Protein AF-A0A3C0URP1-F1 (afdb_monomer_lite)

Foldseek 3Di:
DWKAAQDDFDPDDHTDIDDDPPDDDDDDDPPPCPVVSLVCPQVVNIFDADPVRDTDPDDDDDDPVLQAAPVVDPPPPVVVVVVLVVLVVLLVVQLVVCVVPVPRDSCNSDVDPVSSVQLVVLCVVVVDDSNGDDSVSSVVSGDLCPPCPDDCSRHCPVSSVVVVVVVVVVVVVVVVCCVPVVDPDDDPDD

Radius of gyration: 24.73 Å; chains: 1; bounding box: 58×37×67 Å

Sequence (190 aa):
MRVSLSTKYKSLLQGINIQLPSLTIISGLNGSGKSHLLNSINEGIAKAYDEVNNEIIPRKYVNNQNLIPNETSTVYRENFSHSVNYSISLLNSYKSTKRNNPTYTLENAIGDINQLKIIKKIIDDTGIAAEDLTEEDIYDNYPISEGLIHDVFHQAFSVIFKRYSDKLDENLYKEFLRDIKGEKKIRPLS

Structure (mmCIF, N/CA/C/O backbone):
data_AF-A0A3C0URP1-F1
#
_entry.id   AF-A0A3C0URP1-F1
#
loop_
_atom_site.group_PDB
_atom_site.id
_atom_site.type_symbol
_atom_site.label_atom_id
_atom_site.label_alt_id
_atom_site.label_comp_id
_atom_site.label_asym_id
_atom_site.label_entity_id
_atom_site.label_seq_id
_atom_site.pdbx_PDB_ins_code
_atom_site.Cartn_x
_atom_site.Cartn_y
_atom_site.Cartn_z
_atom_site.occupancy
_atom_site.B_iso_or_equiv
_atom_site.auth_seq_id
_atom_site.auth_comp_id
_atom_site.auth_asym_id
_atom_site.auth_atom_id
_atom_site.pdbx_PDB_model_num
ATOM 1 N N . MET A 1 1 ? -21.611 -7.396 10.184 1.00 86.88 1 MET A N 1
ATOM 2 C CA . MET A 1 1 ? -20.552 -7.230 11.206 1.00 86.88 1 MET A CA 1
ATOM 3 C C . MET A 1 1 ? -21.195 -7.159 12.582 1.00 86.88 1 MET A C 1
ATOM 5 O O . MET A 1 1 ? -22.181 -6.452 12.732 1.00 86.88 1 MET A O 1
ATOM 9 N N . ARG A 1 2 ? -20.656 -7.852 13.586 1.00 89.56 2 ARG A N 1
ATOM 10 C CA . ARG A 1 2 ? -21.155 -7.799 14.970 1.00 89.56 2 ARG A CA 1
ATOM 11 C C . ARG A 1 2 ? -20.148 -7.098 15.870 1.00 89.56 2 ARG A C 1
ATOM 13 O O . ARG A 1 2 ? -18.986 -7.478 15.869 1.00 89.56 2 ARG A O 1
ATOM 20 N N . VAL A 1 3 ? -20.568 -6.106 16.650 1.00 87.69 3 VAL A N 1
ATOM 21 C CA . VAL A 1 3 ? -19.704 -5.421 17.624 1.00 87.69 3 VAL A CA 1
ATOM 22 C C . VAL A 1 3 ? -20.174 -5.754 19.031 1.00 87.69 3 VAL A C 1
ATOM 24 O O . VAL A 1 3 ? -21.331 -5.507 19.369 1.00 87.69 3 VAL A O 1
ATOM 27 N N . SER A 1 4 ? -19.276 -6.293 19.856 1.00 87.88 4 SER A N 1
ATOM 28 C CA . SER A 1 4 ? -19.555 -6.610 21.256 1.00 87.88 4 SER A CA 1
ATOM 29 C C . SER A 1 4 ? -18.590 -5.907 22.203 1.00 87.88 4 SER A C 1
ATOM 31 O O . SER A 1 4 ? -17.372 -6.017 22.050 1.00 87.88 4 SER A O 1
ATOM 33 N N . LEU A 1 5 ? -19.137 -5.257 23.223 1.00 86.62 5 LEU A N 1
ATOM 34 C CA . LEU A 1 5 ? -18.404 -4.599 24.292 1.00 86.62 5 LEU A CA 1
ATOM 35 C C . LEU A 1 5 ? -18.666 -5.337 25.613 1.00 86.62 5 LEU A C 1
ATOM 37 O O . LEU A 1 5 ? -19.731 -5.207 26.220 1.00 86.62 5 LEU A O 1
ATOM 41 N N . SER A 1 6 ? -17.689 -6.124 26.061 1.00 79.50 6 SER A N 1
ATOM 42 C CA . SER A 1 6 ? -17.796 -6.931 27.284 1.00 79.50 6 SER A CA 1
ATOM 43 C C . SER A 1 6 ? -17.487 -6.151 28.563 1.00 79.50 6 SER A C 1
ATOM 45 O O . SER A 1 6 ? -17.849 -6.603 29.648 1.00 79.50 6 SER A O 1
ATOM 47 N N . THR A 1 7 ? -16.836 -4.991 28.462 1.00 79.69 7 THR A N 1
ATOM 48 C CA . THR A 1 7 ? -16.401 -4.160 29.594 1.00 79.69 7 THR A CA 1
ATOM 49 C C . THR A 1 7 ? -16.972 -2.749 29.494 1.00 79.69 7 THR A C 1
ATOM 51 O O . THR A 1 7 ? -17.208 -2.228 28.408 1.00 79.69 7 THR A O 1
ATOM 54 N N . LYS A 1 8 ? -17.212 -2.094 30.635 1.00 82.56 8 LYS A N 1
ATOM 55 C CA . LYS A 1 8 ? -17.602 -0.678 30.640 1.00 82.56 8 LYS A CA 1
ATOM 56 C C . LYS A 1 8 ? -16.459 0.161 30.059 1.00 82.56 8 LYS A C 1
ATOM 58 O O . LYS A 1 8 ? -15.331 0.059 30.536 1.00 82.56 8 LYS A O 1
ATOM 63 N N . TYR A 1 9 ? -16.756 1.024 29.086 1.00 82.19 9 TYR A N 1
ATOM 64 C CA . TYR A 1 9 ? -15.760 1.908 28.475 1.00 82.19 9 TYR A CA 1
ATOM 65 C C . TYR A 1 9 ? -16.265 3.347 28.390 1.00 82.19 9 TYR A C 1
ATOM 67 O O . TYR A 1 9 ? -17.163 3.665 27.611 1.00 82.19 9 TYR A O 1
ATOM 75 N N . LYS A 1 10 ? -15.658 4.244 29.177 1.00 84.00 10 LYS A N 1
ATOM 76 C CA . LYS A 1 10 ? -16.031 5.667 29.252 1.00 84.00 10 LYS A CA 1
ATOM 77 C C . LYS A 1 10 ? -17.546 5.831 29.477 1.00 84.00 10 LYS A C 1
ATOM 79 O O . LYS A 1 10 ? -18.065 5.376 30.494 1.00 84.00 10 LYS A O 1
ATOM 84 N N . SER A 1 11 ? -18.248 6.473 28.540 1.00 78.81 11 SER A N 1
ATOM 85 C CA . SER A 1 11 ? -19.700 6.693 28.597 1.00 78.81 11 SER A CA 1
ATOM 86 C C . SER A 1 11 ? -20.532 5.514 28.077 1.00 78.81 11 SER A C 1
ATOM 88 O O . SER A 1 11 ? -21.756 5.604 28.076 1.00 78.81 11 SER A O 1
ATOM 90 N N . LEU A 1 12 ? -19.902 4.444 27.583 1.00 79.50 12 LEU A N 1
ATOM 91 C CA . LEU A 1 12 ? -20.595 3.257 27.095 1.00 79.50 12 LEU A CA 1
ATOM 92 C C . LEU A 1 12 ? -20.876 2.304 28.251 1.00 79.50 12 LEU A C 1
ATOM 94 O O . LEU A 1 12 ? -19.990 1.976 29.048 1.00 79.50 12 LEU A O 1
ATOM 98 N N . LEU A 1 13 ? -22.121 1.846 28.312 1.00 76.25 13 LEU A N 1
ATOM 99 C CA . LEU A 1 13 ? -22.539 0.808 29.239 1.00 76.25 13 LEU A CA 1
ATOM 100 C C . LEU A 1 13 ? -21.940 -0.541 28.827 1.00 76.25 13 LEU A C 1
ATOM 102 O O . LEU A 1 13 ? -21.675 -0.795 27.653 1.00 76.25 13 LEU A O 1
ATOM 106 N N . GLN A 1 14 ? -21.716 -1.402 29.814 1.00 79.25 14 GLN A N 1
ATOM 107 C CA . GLN A 1 14 ? -21.282 -2.774 29.582 1.00 79.25 14 GLN A CA 1
ATOM 108 C C . GLN A 1 14 ? -22.383 -3.569 28.862 1.00 79.25 14 GLN A C 1
ATOM 110 O O . GLN A 1 14 ? -23.566 -3.338 29.103 1.00 79.25 14 GLN A O 1
ATOM 115 N N . GLY A 1 15 ? -22.000 -4.528 28.014 1.00 78.62 15 GLY A N 1
ATOM 116 C CA . GLY A 1 15 ? -22.943 -5.466 27.400 1.00 78.62 15 GLY A CA 1
ATOM 117 C C . GLY A 1 15 ? -23.572 -4.978 26.095 1.00 78.62 15 GLY A C 1
ATOM 118 O O . GLY A 1 15 ? -24.571 -5.541 25.658 1.00 78.62 15 GLY A O 1
ATOM 119 N N . ILE A 1 16 ? -22.999 -3.958 25.447 1.00 83.44 16 ILE A N 1
ATOM 120 C CA . ILE A 1 16 ? -23.427 -3.560 24.100 1.00 83.44 16 ILE A CA 1
ATOM 121 C C . ILE A 1 16 ? -23.098 -4.703 23.139 1.00 83.44 16 ILE A C 1
ATOM 123 O O . ILE A 1 16 ? -21.937 -5.079 22.992 1.00 83.44 16 ILE A O 1
ATOM 127 N N . ASN A 1 17 ? -24.117 -5.238 22.476 1.00 87.25 17 ASN A N 1
ATOM 128 C CA . ASN A 1 17 ? -23.978 -6.211 21.400 1.00 87.25 17 ASN A CA 1
ATOM 129 C C . ASN A 1 17 ? -24.861 -5.745 20.245 1.00 87.25 17 ASN A C 1
ATOM 131 O O . ASN A 1 17 ? -26.086 -5.800 20.336 1.00 87.25 17 ASN A O 1
ATOM 135 N N . ILE A 1 18 ? -24.236 -5.214 19.199 1.00 89.56 18 ILE A N 1
ATOM 136 C CA . ILE A 1 18 ? -24.931 -4.607 18.064 1.00 89.56 18 ILE A CA 1
ATOM 137 C C . ILE A 1 18 ? -24.531 -5.303 16.772 1.00 89.56 18 ILE A C 1
ATOM 139 O O . ILE A 1 18 ? -23.355 -5.580 16.530 1.00 89.56 18 ILE A O 1
ATOM 143 N N . GLN A 1 19 ? -25.523 -5.556 15.926 1.00 89.00 19 GLN A N 1
ATOM 144 C CA . GLN A 1 19 ? -25.299 -5.993 14.559 1.00 89.00 19 GLN A CA 1
ATOM 145 C C . GLN A 1 19 ? -25.287 -4.762 13.654 1.00 89.00 19 GLN A C 1
ATOM 147 O O . GLN A 1 19 ? -26.251 -4.001 13.616 1.00 89.00 19 GLN A O 1
ATOM 152 N N . LEU A 1 20 ? -24.185 -4.570 12.938 1.00 88.56 20 LEU A N 1
ATOM 153 C CA . LEU A 1 20 ? -23.964 -3.475 12.006 1.00 88.56 20 LEU A CA 1
ATOM 154 C C . LEU A 1 20 ? -23.925 -4.011 10.561 1.00 88.56 20 LEU A C 1
ATOM 156 O O . LEU A 1 20 ? -23.146 -4.934 10.272 1.00 88.56 20 LEU A O 1
ATOM 160 N N . PRO A 1 21 ? -24.747 -3.459 9.648 1.00 88.50 21 PRO A N 1
ATOM 161 C CA . PRO A 1 21 ? -24.633 -3.695 8.209 1.00 88.50 21 PRO A CA 1
ATOM 162 C C . PRO A 1 21 ? -23.302 -3.192 7.629 1.00 88.50 21 PRO A C 1
ATOM 164 O O . PRO A 1 21 ? -22.569 -2.445 8.283 1.00 88.50 21 PRO A O 1
ATOM 167 N N . SER A 1 22 ? -23.017 -3.567 6.376 1.00 86.12 22 SER A N 1
ATOM 168 C CA . SER A 1 22 ? -21.807 -3.170 5.632 1.00 86.12 22 SER A CA 1
ATOM 169 C C . SER A 1 22 ? -21.607 -1.654 5.561 1.00 86.12 22 SER A C 1
ATOM 171 O O . SER A 1 22 ? -20.477 -1.179 5.649 1.00 86.12 22 SER A O 1
ATOM 173 N N . LEU A 1 23 ? -22.699 -0.893 5.474 1.00 88.44 23 LEU A N 1
ATOM 174 C CA . LEU A 1 23 ? -22.707 0.558 5.600 1.00 88.44 23 LEU A CA 1
ATOM 175 C C . LEU A 1 23 ? -23.566 0.951 6.800 1.00 88.44 23 LEU A C 1
ATOM 177 O O . LEU A 1 23 ? -24.775 0.732 6.813 1.00 88.44 23 LEU A O 1
ATOM 181 N N . THR A 1 24 ? -22.934 1.547 7.806 1.00 88.44 24 THR A N 1
ATOM 182 C CA . THR A 1 24 ? -23.614 2.050 9.002 1.00 88.44 24 THR A CA 1
ATOM 183 C C . THR A 1 24 ? -23.301 3.527 9.171 1.00 88.44 24 THR A C 1
ATOM 185 O O . THR A 1 24 ? -22.139 3.914 9.270 1.00 88.44 24 THR A O 1
ATOM 188 N N . ILE A 1 25 ? -24.346 4.347 9.268 1.00 89.88 25 ILE A N 1
ATOM 189 C CA . ILE A 1 25 ? -24.225 5.761 9.624 1.00 89.88 25 ILE A CA 1
ATOM 190 C C . ILE A 1 25 ? -24.578 5.901 11.104 1.00 89.88 25 ILE A C 1
ATOM 192 O O . ILE A 1 25 ? -25.701 5.611 11.510 1.00 89.88 25 ILE A O 1
ATOM 196 N N . ILE A 1 26 ? -23.619 6.351 11.914 1.00 88.62 26 ILE A N 1
ATOM 197 C CA . ILE A 1 26 ? -23.822 6.592 13.346 1.00 88.62 26 ILE A CA 1
ATOM 198 C C . ILE A 1 26 ? -24.016 8.093 13.562 1.00 88.62 26 ILE A C 1
ATOM 200 O O . ILE A 1 26 ? -23.062 8.868 13.509 1.00 88.62 26 ILE A O 1
ATOM 204 N N . SER A 1 27 ? -25.251 8.505 13.841 1.00 91.50 27 SER A N 1
ATOM 205 C CA . SER A 1 27 ? -25.612 9.889 14.161 1.00 91.50 27 SER A CA 1
ATOM 206 C C . SER A 1 27 ? -26.158 10.007 15.591 1.00 91.50 27 SER A C 1
ATOM 208 O O . SER A 1 27 ? -26.409 9.013 16.270 1.00 91.50 27 SER A O 1
ATOM 210 N N . GLY A 1 28 ? -26.255 11.232 16.110 1.00 89.94 28 GLY A N 1
ATOM 211 C CA . GLY A 1 28 ? -26.774 11.498 17.454 1.00 89.94 28 GLY A CA 1
ATOM 212 C C . GLY A 1 28 ? -26.255 12.809 18.034 1.00 89.94 28 GLY A C 1
ATOM 213 O O . GLY A 1 28 ? -25.314 13.398 17.498 1.00 89.94 28 GLY A O 1
ATOM 214 N N . LEU A 1 29 ? -26.825 13.242 19.158 1.00 91.06 29 LEU A N 1
ATOM 215 C CA . LEU A 1 29 ? -26.446 14.482 19.845 1.00 91.06 29 LEU A CA 1
ATOM 216 C C . LEU A 1 29 ? -24.968 14.494 20.270 1.00 91.06 29 LEU A C 1
ATOM 218 O O . LEU A 1 29 ? -24.340 13.449 20.472 1.00 91.06 29 LEU A O 1
ATOM 222 N N . ASN A 1 30 ? -24.389 15.683 20.421 1.00 85.56 30 ASN A N 1
ATOM 223 C CA . ASN A 1 30 ? -23.047 15.817 20.987 1.00 85.56 30 ASN A CA 1
ATOM 224 C C . ASN A 1 30 ? -23.012 15.210 22.397 1.00 85.56 30 ASN A C 1
ATOM 226 O O . ASN A 1 30 ? -23.938 15.386 23.180 1.00 85.56 30 ASN A O 1
ATOM 230 N N . GLY A 1 31 ? -21.968 14.432 22.694 1.00 83.94 31 GLY A N 1
ATOM 231 C CA . GLY A 1 31 ? -21.859 13.696 23.959 1.00 83.94 31 GLY A CA 1
ATOM 232 C C . GLY A 1 31 ? -22.584 12.344 24.006 1.00 83.94 31 GLY A C 1
ATOM 233 O O . GLY A 1 31 ? -22.424 11.623 24.983 1.00 83.94 31 GLY A O 1
ATOM 234 N N . SER A 1 32 ? -23.286 11.918 22.947 1.00 84.50 32 SER A N 1
ATOM 235 C CA . SER A 1 32 ? -24.010 10.629 22.925 1.00 84.50 32 SER A CA 1
ATOM 236 C C . SER A 1 32 ? -23.122 9.369 22.880 1.00 84.50 32 SER A C 1
ATOM 238 O O . SER A 1 32 ? -23.625 8.269 22.680 1.00 84.50 32 SER A O 1
ATOM 240 N N . GLY A 1 33 ? -21.797 9.502 23.011 1.00 85.12 33 GLY A N 1
ATOM 241 C CA . GLY A 1 33 ? -20.866 8.368 23.050 1.00 85.12 33 GLY A CA 1
ATOM 242 C C . GLY A 1 33 ? -20.415 7.811 21.693 1.00 85.12 33 GLY A C 1
ATOM 243 O O . GLY A 1 33 ? -19.696 6.817 21.674 1.00 85.12 33 GLY A O 1
ATOM 244 N N . LYS A 1 34 ? -20.750 8.448 20.560 1.00 89.75 34 LYS A N 1
ATOM 245 C CA . LYS A 1 34 ? -20.349 7.988 19.207 1.00 89.75 34 LYS A CA 1
ATOM 246 C C . LYS A 1 34 ? -18.835 7.809 19.066 1.00 89.75 34 LYS A C 1
ATOM 248 O O . LYS A 1 34 ? -18.369 6.740 18.689 1.00 89.75 34 LYS A O 1
ATOM 253 N N . SER A 1 35 ? -18.061 8.830 19.436 1.00 87.75 35 SER A N 1
ATOM 254 C CA . SER A 1 35 ? -16.596 8.764 19.386 1.00 87.75 35 SER A CA 1
ATOM 255 C C . SER A 1 35 ? -16.041 7.727 20.363 1.00 87.75 35 SER A C 1
ATOM 257 O O . SER A 1 35 ? -15.051 7.079 20.060 1.00 87.75 35 SER A O 1
ATOM 259 N N . HIS A 1 36 ? -16.690 7.515 21.515 1.00 89.12 36 HIS A N 1
ATOM 260 C CA . HIS A 1 36 ? -16.295 6.454 22.444 1.00 89.12 36 HIS A CA 1
ATOM 261 C C . HIS A 1 36 ? -16.534 5.063 21.858 1.00 89.12 36 HIS A C 1
ATOM 263 O O . HIS A 1 36 ? -15.692 4.194 22.051 1.00 89.12 36 HIS A O 1
ATOM 269 N N . LEU A 1 37 ? -17.627 4.858 21.115 1.00 87.88 37 LEU A N 1
ATOM 270 C CA . LEU A 1 37 ? -17.895 3.598 20.423 1.00 87.88 37 LEU A CA 1
ATOM 271 C C . LEU A 1 37 ? -16.812 3.315 19.380 1.00 87.88 37 LEU A C 1
ATOM 273 O O . LEU A 1 37 ? -16.197 2.253 19.421 1.00 87.88 37 LEU A O 1
ATOM 277 N N . LEU A 1 38 ? -16.509 4.284 18.515 1.00 88.25 38 LEU A N 1
ATOM 278 C CA . LEU A 1 38 ? -15.472 4.124 17.493 1.00 88.25 38 LEU A CA 1
ATOM 279 C C . LEU A 1 38 ? -14.078 3.909 18.108 1.00 88.25 38 LEU A C 1
ATOM 281 O O . LEU A 1 38 ? -13.367 2.990 17.704 1.00 88.25 38 LEU A O 1
ATOM 285 N N . ASN A 1 39 ? -13.723 4.676 19.143 1.00 87.00 39 ASN A N 1
ATOM 286 C CA . ASN A 1 39 ? -12.453 4.507 19.854 1.00 87.00 39 ASN A CA 1
ATOM 287 C C . ASN A 1 39 ? -12.363 3.144 20.551 1.00 87.00 39 ASN A C 1
ATOM 289 O O . ASN A 1 39 ? -11.311 2.520 20.506 1.00 87.00 39 ASN A O 1
ATOM 293 N N . SER A 1 40 ? -13.457 2.642 21.134 1.00 88.12 40 SER A N 1
ATOM 294 C CA . SER A 1 40 ? -13.459 1.323 21.779 1.00 88.12 40 SER A CA 1
ATOM 295 C C . SER A 1 40 ? -13.181 0.189 20.791 1.00 88.12 40 SER A C 1
ATOM 297 O O . SER A 1 40 ? -12.490 -0.763 21.141 1.00 88.12 40 SER A O 1
ATOM 299 N N . ILE A 1 41 ? -13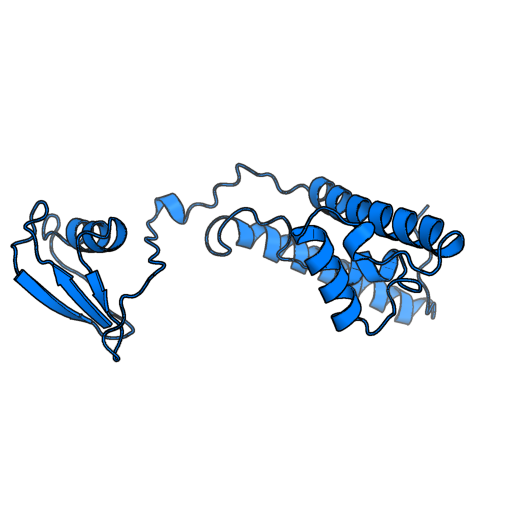.667 0.300 19.548 1.00 88.56 41 ILE A N 1
ATOM 300 C CA . ILE A 1 41 ? -13.398 -0.675 18.481 1.00 88.56 41 ILE A CA 1
ATOM 301 C C . ILE A 1 41 ? -11.929 -0.602 18.053 1.00 88.56 41 ILE A C 1
ATOM 303 O O . ILE A 1 41 ? -11.300 -1.645 17.856 1.00 88.56 41 ILE A O 1
ATOM 307 N N . ASN A 1 42 ? -11.392 0.617 17.931 1.00 86.25 42 ASN A N 1
ATOM 308 C CA . ASN A 1 42 ? -10.008 0.876 17.531 1.00 86.25 42 ASN A CA 1
ATOM 309 C C . ASN A 1 42 ? -8.984 0.417 18.582 1.00 86.25 42 ASN A C 1
ATOM 311 O O . ASN A 1 42 ? -7.981 -0.190 18.236 1.00 86.25 42 ASN A O 1
ATOM 315 N N . GLU A 1 43 ? -9.255 0.666 19.865 1.00 85.50 43 GLU A N 1
ATOM 316 C CA . GLU A 1 43 ? -8.409 0.256 20.999 1.00 85.50 43 GLU A CA 1
ATOM 317 C C . GLU A 1 43 ? -8.528 -1.250 21.318 1.00 85.50 43 GLU A C 1
ATOM 319 O O . GLU A 1 43 ? -7.879 -1.743 22.235 1.00 85.50 43 GLU A O 1
ATOM 324 N N . GLY A 1 44 ? -9.371 -1.995 20.591 1.00 84.38 44 GLY A N 1
ATOM 325 C CA . GLY A 1 44 ? -9.582 -3.432 20.801 1.00 84.38 44 GLY A CA 1
ATOM 326 C C . GLY A 1 44 ? -10.443 -3.783 22.020 1.00 84.38 44 GLY A C 1
ATOM 327 O O . GLY A 1 44 ? -10.608 -4.959 22.338 1.00 84.38 44 GLY A O 1
ATOM 328 N N . ILE A 1 45 ? -11.019 -2.784 22.691 1.00 86.69 45 ILE A N 1
ATOM 329 C CA . ILE A 1 45 ? -11.863 -2.953 23.882 1.00 86.69 45 ILE A CA 1
ATOM 330 C C . ILE A 1 45 ? -13.241 -3.496 23.488 1.00 86.69 45 ILE A C 1
ATOM 332 O O . ILE A 1 45 ? -13.758 -4.420 24.115 1.00 86.69 45 ILE A O 1
ATOM 336 N N . ALA A 1 46 ? -13.825 -2.947 22.423 1.00 87.12 46 ALA A N 1
ATOM 337 C CA . ALA A 1 46 ? -14.940 -3.570 21.728 1.00 87.12 46 ALA A CA 1
ATOM 338 C C . ALA A 1 46 ? -14.383 -4.521 20.669 1.00 87.12 46 ALA A C 1
ATOM 340 O O . ALA A 1 46 ? -13.503 -4.151 19.891 1.00 87.12 46 ALA A O 1
ATOM 341 N N . LYS A 1 47 ? -14.910 -5.741 20.611 1.00 89.44 47 LYS A N 1
ATOM 342 C CA . LYS A 1 47 ? -14.547 -6.731 19.594 1.00 89.44 47 LYS A CA 1
ATOM 343 C C . LYS A 1 47 ? -15.505 -6.646 18.418 1.00 89.44 47 LYS A C 1
ATOM 345 O O . LYS A 1 47 ? -16.714 -6.546 18.620 1.00 89.44 47 LYS A O 1
ATOM 350 N N . ALA A 1 48 ? -14.960 -6.683 17.208 1.00 88.19 48 ALA A N 1
ATOM 351 C CA . ALA A 1 48 ? -15.728 -6.723 15.971 1.00 88.19 48 ALA A CA 1
ATOM 352 C C . ALA A 1 48 ? -15.590 -8.111 15.344 1.00 88.19 48 ALA A C 1
ATOM 354 O O . ALA A 1 48 ? -14.477 -8.619 15.243 1.00 88.19 48 ALA A O 1
ATOM 355 N N . TYR A 1 49 ? -16.706 -8.698 14.927 1.00 89.25 49 TYR A N 1
ATOM 356 C CA . TYR A 1 49 ? -16.780 -10.019 14.319 1.00 89.25 49 TYR A CA 1
ATOM 357 C C . TYR A 1 49 ? -17.402 -9.951 12.923 1.00 89.25 49 TYR A C 1
ATOM 359 O O . TYR A 1 49 ? -18.294 -9.128 12.665 1.00 89.25 49 TYR A O 1
ATOM 367 N N . ASP A 1 50 ? -16.939 -10.820 12.033 1.00 86.50 50 ASP A N 1
ATOM 368 C CA . ASP A 1 50 ? -17.534 -11.042 10.717 1.00 86.50 50 ASP A CA 1
ATOM 369 C C . ASP A 1 50 ? -18.841 -11.863 10.818 1.00 86.50 50 ASP A C 1
ATOM 371 O O . ASP A 1 50 ? -19.365 -12.119 11.906 1.00 86.50 50 ASP A O 1
ATOM 375 N N . GLU A 1 51 ? -19.415 -12.232 9.673 1.00 82.81 51 GLU A N 1
ATOM 376 C CA . GLU A 1 51 ? -20.642 -13.042 9.606 1.00 82.81 51 GLU A CA 1
ATOM 377 C C . GLU A 1 51 ? -20.423 -14.504 10.029 1.00 82.81 51 GLU A C 1
ATOM 379 O O . GLU A 1 51 ? -21.368 -15.171 10.445 1.00 82.81 51 GLU A O 1
ATOM 384 N N . VAL A 1 52 ? -19.175 -14.975 9.983 1.00 85.19 52 VAL A N 1
ATOM 385 C CA . VAL A 1 52 ? -18.738 -16.332 10.351 1.00 85.19 52 VAL A CA 1
ATOM 386 C C . VAL A 1 52 ? -18.214 -16.373 11.800 1.00 85.19 52 VAL A C 1
ATOM 388 O O . VAL A 1 52 ? -17.771 -17.408 12.290 1.00 85.19 52 VAL A O 1
ATOM 391 N N . ASN A 1 53 ? -18.347 -15.261 12.533 1.00 84.31 53 ASN A N 1
ATOM 392 C CA . ASN A 1 53 ? -17.939 -15.082 13.922 1.00 84.31 53 ASN A CA 1
ATOM 393 C C . ASN A 1 53 ? -16.413 -15.051 14.162 1.00 84.31 53 ASN A C 1
ATOM 395 O O . ASN A 1 53 ? -15.970 -15.229 15.300 1.00 84.31 53 ASN A O 1
ATOM 399 N N . ASN A 1 54 ? -15.611 -14.770 13.132 1.00 86.75 54 ASN A N 1
ATOM 400 C CA . ASN A 1 54 ? -14.182 -14.486 13.268 1.00 86.75 54 ASN A CA 1
ATOM 401 C C . ASN A 1 54 ? -13.957 -13.030 13.674 1.00 86.75 54 ASN A C 1
ATOM 403 O O . ASN A 1 54 ? -14.662 -12.128 13.220 1.00 86.75 54 ASN A O 1
ATOM 407 N N . GLU A 1 55 ? -12.956 -12.786 14.518 1.00 87.12 55 GLU A N 1
ATOM 408 C CA . GLU A 1 55 ? -12.593 -11.431 14.927 1.00 87.12 55 GLU A CA 1
ATOM 409 C C . GLU A 1 55 ? -11.956 -10.665 13.755 1.00 87.12 55 GLU A C 1
ATOM 411 O O . GLU A 1 55 ? -10.981 -11.113 13.155 1.00 87.12 55 GLU A O 1
ATOM 416 N N . ILE A 1 56 ? -12.500 -9.490 13.434 1.00 84.44 56 ILE A N 1
ATOM 417 C CA . ILE A 1 56 ? -12.020 -8.644 12.339 1.00 84.44 56 ILE A CA 1
ATOM 418 C C . ILE A 1 56 ? -10.755 -7.920 12.805 1.00 84.44 56 ILE A C 1
ATOM 420 O O . ILE A 1 56 ? -10.823 -7.037 13.667 1.00 84.44 56 ILE A O 1
ATOM 424 N N . ILE A 1 57 ? -9.607 -8.296 12.242 1.00 80.12 57 ILE A N 1
ATOM 425 C CA . ILE A 1 57 ? -8.286 -7.687 12.452 1.00 80.12 57 ILE A CA 1
ATOM 426 C C . ILE A 1 57 ? -7.561 -7.698 11.089 1.00 80.12 57 ILE A C 1
ATOM 428 O O . ILE A 1 57 ? -7.592 -8.734 10.426 1.00 80.12 57 ILE A O 1
ATOM 432 N N . PRO A 1 58 ? -6.903 -6.605 10.650 1.00 75.88 58 PRO A N 1
ATOM 433 C CA . PRO A 1 58 ? -6.728 -5.320 11.332 1.00 75.88 58 PRO A CA 1
ATOM 434 C C . PRO A 1 58 ? -7.969 -4.415 11.260 1.00 75.88 58 PRO A C 1
ATOM 436 O O . PRO A 1 58 ? -8.775 -4.495 10.337 1.00 75.88 58 PRO A O 1
ATOM 439 N N . ARG A 1 59 ? -8.109 -3.518 12.244 1.00 80.50 59 ARG A N 1
ATOM 440 C CA . ARG A 1 59 ? -9.142 -2.469 12.284 1.00 80.50 59 ARG A CA 1
ATOM 441 C C . ARG A 1 59 ? -8.462 -1.125 12.134 1.00 80.50 59 ARG A C 1
ATOM 443 O O . ARG A 1 59 ? -7.414 -0.905 12.733 1.00 80.50 59 ARG A O 1
ATOM 450 N N . LYS A 1 60 ? -9.069 -0.224 11.369 1.00 78.56 60 LYS A N 1
ATOM 451 C CA . LYS A 1 60 ? -8.479 1.078 11.084 1.00 78.56 60 LYS A CA 1
ATOM 452 C C . LYS A 1 60 ? -9.465 2.194 11.378 1.00 78.56 60 LYS A C 1
ATOM 454 O O . LYS A 1 60 ? -10.531 2.261 10.772 1.00 78.56 60 LYS A O 1
ATOM 459 N N . TYR A 1 61 ? -9.094 3.072 12.304 1.00 81.19 61 TYR A N 1
ATOM 460 C CA . TYR A 1 61 ? -9.865 4.266 12.620 1.00 81.19 61 TYR A CA 1
ATOM 461 C C . TYR A 1 61 ? -9.344 5.477 11.855 1.00 81.19 61 TYR A C 1
ATOM 463 O O . TYR A 1 61 ? -8.181 5.872 11.969 1.00 81.19 61 TYR A O 1
ATOM 471 N N . VAL A 1 62 ? -10.239 6.080 11.080 1.00 74.62 62 VAL A N 1
ATOM 472 C CA . VAL A 1 62 ? -9.954 7.250 10.259 1.00 74.62 62 VAL A CA 1
ATOM 473 C C . VAL A 1 62 ? -10.720 8.436 10.831 1.00 74.62 62 VAL A C 1
ATOM 475 O O . VAL A 1 62 ? -11.945 8.406 10.913 1.00 74.62 62 VAL A O 1
ATOM 478 N N . ASN A 1 63 ? -9.997 9.475 11.246 1.00 75.06 63 ASN A N 1
ATOM 479 C CA . ASN A 1 63 ? -10.564 10.750 11.679 1.00 75.06 63 ASN A CA 1
ATOM 480 C C . ASN A 1 63 ? -10.108 11.877 10.732 1.00 75.06 63 ASN A C 1
ATOM 482 O O . ASN A 1 63 ? -9.234 11.678 9.889 1.00 75.06 63 ASN A O 1
ATOM 486 N N . ASN A 1 64 ? -10.663 13.079 10.900 1.00 68.94 64 ASN A N 1
ATOM 487 C CA . ASN A 1 64 ? -10.301 14.233 10.070 1.00 68.94 64 ASN A CA 1
ATOM 488 C C . ASN A 1 64 ? -8.815 14.617 10.168 1.00 68.94 64 ASN A C 1
ATOM 490 O O . ASN A 1 64 ? -8.311 15.242 9.251 1.00 68.94 64 ASN A O 1
ATOM 494 N N . GLN A 1 65 ? -8.118 14.252 11.247 1.00 65.94 65 GLN A N 1
ATOM 495 C CA . GLN A 1 65 ? -6.685 14.527 11.423 1.00 65.94 65 GLN A CA 1
ATOM 496 C C . GLN A 1 65 ? -5.818 13.527 10.648 1.00 65.94 65 GLN A C 1
ATOM 498 O O . GLN A 1 65 ? -4.830 13.919 10.046 1.00 65.94 65 GLN A O 1
ATOM 503 N N . ASN A 1 66 ? -6.223 12.258 10.601 1.00 60.12 66 ASN A N 1
ATOM 504 C CA . ASN A 1 66 ? -5.574 11.196 9.835 1.00 60.12 66 ASN A CA 1
ATOM 505 C C . ASN A 1 66 ? -5.905 11.302 8.339 1.00 60.12 66 ASN A C 1
ATOM 507 O O . ASN A 1 66 ? -5.183 10.765 7.510 1.00 60.12 66 ASN A O 1
ATOM 511 N N . LEU A 1 67 ? -7.009 11.963 7.978 1.00 62.50 67 LEU A N 1
ATOM 512 C CA . LEU A 1 67 ? -7.349 12.282 6.587 1.00 62.50 67 LEU A CA 1
ATOM 513 C C . LEU A 1 67 ? -6.537 13.447 6.020 1.00 62.50 67 LEU A C 1
ATOM 515 O O . LEU A 1 67 ? -6.539 13.628 4.805 1.00 62.50 67 LEU A O 1
ATOM 519 N N . ILE A 1 68 ? -5.862 14.232 6.865 1.00 58.81 68 ILE A N 1
ATOM 520 C CA . ILE A 1 68 ? -4.908 15.221 6.373 1.00 58.81 68 ILE A CA 1
ATOM 521 C C . ILE A 1 68 ? -3.687 14.429 5.910 1.00 58.81 68 ILE A C 1
ATOM 523 O O . ILE A 1 68 ? -3.113 13.698 6.723 1.00 58.81 68 ILE A O 1
ATOM 527 N N . PRO A 1 69 ? -3.294 14.528 4.630 1.00 56.34 69 PRO A N 1
ATOM 528 C CA . PRO A 1 69 ? -2.060 13.915 4.188 1.00 56.34 69 PRO A CA 1
ATOM 529 C C . PRO A 1 69 ? -0.929 14.467 5.051 1.00 56.34 69 PRO A C 1
ATOM 531 O O . PRO A 1 69 ? -0.651 15.665 5.042 1.00 56.34 69 PRO A O 1
ATOM 534 N N . ASN A 1 70 ? -0.297 13.599 5.842 1.00 51.88 70 ASN A N 1
ATOM 535 C CA . ASN A 1 70 ? 0.960 13.935 6.495 1.00 51.88 70 ASN A CA 1
ATOM 536 C C . ASN A 1 70 ? 2.017 13.992 5.385 1.00 51.88 70 ASN A C 1
ATOM 538 O O . ASN A 1 70 ? 2.735 13.024 5.153 1.00 51.88 70 ASN A O 1
ATOM 542 N N . GLU A 1 71 ? 2.093 15.124 4.682 1.00 51.25 71 GLU A N 1
ATOM 543 C CA . GLU A 1 71 ? 3.117 15.443 3.674 1.00 51.25 71 GLU A CA 1
ATOM 544 C C . GLU A 1 71 ? 4.509 15.639 4.310 1.00 51.25 71 GLU A C 1
ATOM 546 O O . GLU A 1 71 ? 5.330 16.416 3.837 1.00 51.25 71 GLU A O 1
ATOM 551 N N . THR A 1 72 ? 4.805 14.961 5.422 1.00 49.34 72 THR A N 1
ATOM 552 C CA . THR A 1 72 ? 6.120 15.029 6.066 1.00 49.34 72 THR A CA 1
ATOM 553 C C . THR A 1 72 ? 7.176 14.267 5.279 1.00 49.34 72 THR A C 1
ATOM 555 O O . THR A 1 72 ? 8.354 14.592 5.386 1.00 49.34 72 THR A O 1
ATOM 558 N N . SER A 1 73 ? 6.775 13.298 4.450 1.00 50.84 73 SER A N 1
ATOM 559 C CA . SER A 1 73 ? 7.642 12.797 3.390 1.00 50.84 73 SER A CA 1
ATOM 560 C C . SER A 1 73 ? 7.286 13.515 2.095 1.00 50.84 73 SER A C 1
ATOM 562 O O . SER A 1 73 ? 6.361 13.150 1.372 1.00 50.84 73 SER A O 1
ATOM 564 N N . THR A 1 74 ? 8.035 14.566 1.784 1.00 51.50 74 THR A N 1
ATOM 565 C CA . THR A 1 74 ? 8.198 14.988 0.400 1.00 51.50 74 THR A CA 1
ATOM 566 C C . THR A 1 74 ? 8.789 13.796 -0.348 1.00 51.50 74 THR A C 1
ATOM 568 O O . THR A 1 74 ? 9.985 13.517 -0.295 1.00 51.50 74 THR A O 1
ATOM 571 N N . VAL A 1 75 ? 7.929 13.005 -0.989 1.00 52.28 75 VAL A N 1
ATOM 572 C CA . VAL A 1 75 ? 8.363 11.941 -1.894 1.00 52.28 75 VAL A CA 1
ATOM 573 C C . VAL A 1 75 ? 8.895 12.637 -3.141 1.00 52.28 75 VAL A C 1
ATOM 575 O O . VAL A 1 75 ? 8.198 12.799 -4.139 1.00 52.28 75 VAL A O 1
ATOM 578 N N . TYR A 1 76 ? 10.126 13.138 -3.051 1.00 56.06 76 TYR A N 1
ATOM 579 C CA . TYR A 1 76 ? 10.834 13.673 -4.197 1.00 56.06 76 TYR A CA 1
ATOM 580 C C . TYR A 1 76 ? 11.012 12.547 -5.215 1.00 56.06 76 TYR A C 1
ATOM 582 O O . TYR A 1 76 ? 11.294 11.400 -4.855 1.00 56.06 76 TYR A O 1
ATOM 590 N N . ARG A 1 77 ? 10.888 12.895 -6.500 1.00 56.50 77 ARG A N 1
ATOM 591 C CA . ARG A 1 77 ? 11.242 12.035 -7.644 1.00 56.50 77 ARG A CA 1
ATOM 592 C C . ARG A 1 77 ? 12.613 11.377 -7.433 1.00 56.50 77 ARG A C 1
ATOM 594 O O . ARG A 1 77 ? 12.817 10.226 -7.792 1.00 56.50 77 ARG A O 1
ATOM 601 N N . GLU A 1 78 ? 13.501 12.090 -6.745 1.00 60.84 78 GLU A N 1
ATOM 602 C CA . GLU A 1 78 ? 14.811 11.641 -6.286 1.00 60.84 78 GLU A CA 1
ATOM 603 C C . GLU A 1 78 ? 14.757 10.343 -5.469 1.00 60.84 78 GLU A C 1
ATOM 605 O O . GLU A 1 78 ? 15.492 9.423 -5.803 1.00 60.84 78 GLU A O 1
ATOM 610 N N . ASN A 1 79 ? 13.882 10.197 -4.469 1.00 65.50 79 ASN A N 1
ATOM 611 C CA . ASN A 1 79 ? 13.819 8.978 -3.642 1.00 65.50 79 ASN A CA 1
ATOM 612 C C . ASN A 1 79 ? 13.393 7.747 -4.456 1.00 65.50 79 ASN A C 1
ATOM 614 O O . ASN A 1 79 ? 13.887 6.639 -4.232 1.00 65.50 79 ASN A O 1
ATOM 618 N N . PHE A 1 80 ? 12.501 7.946 -5.429 1.00 70.44 80 PHE A N 1
ATOM 619 C CA . PHE A 1 80 ? 12.124 6.903 -6.378 1.00 70.44 80 PHE A CA 1
ATOM 620 C C . PHE A 1 80 ? 13.303 6.536 -7.279 1.00 70.44 80 PHE A C 1
ATOM 622 O O . PHE A 1 80 ? 13.660 5.365 -7.348 1.00 70.44 80 PHE A O 1
ATOM 629 N N . SER A 1 81 ? 13.961 7.526 -7.889 1.00 75.81 81 SER A N 1
ATOM 630 C CA . SER A 1 81 ? 15.150 7.291 -8.710 1.00 75.81 81 SER A CA 1
ATOM 631 C C . SER A 1 81 ? 16.248 6.570 -7.928 1.00 75.81 81 SER A C 1
ATOM 633 O O . SER A 1 81 ? 16.854 5.649 -8.455 1.00 75.81 81 SER A O 1
ATOM 635 N N . HIS A 1 82 ? 16.468 6.912 -6.655 1.00 81.06 82 HIS A N 1
ATOM 636 C CA . HIS A 1 82 ? 17.416 6.201 -5.793 1.00 81.06 82 HIS A CA 1
ATOM 637 C C . HIS A 1 82 ? 17.003 4.745 -5.562 1.00 81.06 82 HIS A C 1
ATOM 639 O O . HIS A 1 82 ? 17.853 3.863 -5.632 1.00 81.06 82 HIS A O 1
ATOM 645 N N . SER A 1 83 ? 15.714 4.481 -5.327 1.00 81.19 83 SER A N 1
ATOM 646 C CA . SER A 1 83 ? 15.199 3.120 -5.116 1.00 81.19 83 SER A CA 1
ATOM 647 C C . SER A 1 83 ? 15.328 2.266 -6.378 1.00 81.19 83 SER A C 1
ATOM 649 O O . SER A 1 83 ? 15.793 1.131 -6.310 1.00 81.19 83 SER A O 1
ATOM 651 N N . VAL A 1 84 ? 14.999 2.833 -7.540 1.00 83.06 84 VAL A N 1
ATOM 652 C CA . VAL A 1 84 ? 15.164 2.172 -8.841 1.00 83.06 84 VAL A CA 1
ATOM 653 C C . VAL A 1 84 ? 16.642 1.919 -9.138 1.00 83.06 84 VAL A C 1
ATOM 655 O O . VAL A 1 84 ? 17.019 0.792 -9.450 1.00 83.06 84 VAL A O 1
ATOM 658 N N . ASN A 1 85 ? 17.499 2.929 -8.965 1.00 86.62 85 ASN A N 1
ATOM 659 C CA . ASN A 1 85 ? 18.944 2.802 -9.166 1.00 86.62 85 ASN A CA 1
ATOM 660 C C . ASN A 1 85 ? 19.559 1.767 -8.219 1.00 86.62 85 ASN A C 1
ATOM 662 O O . ASN A 1 85 ? 20.465 1.031 -8.608 1.00 86.62 85 ASN A O 1
ATOM 666 N N . TYR A 1 86 ? 19.052 1.671 -6.990 1.00 88.69 86 TYR A N 1
ATOM 667 C CA . TYR A 1 86 ? 19.464 0.639 -6.053 1.00 88.69 86 TYR A CA 1
ATOM 668 C C . TYR A 1 86 ? 19.107 -0.758 -6.574 1.00 88.69 86 TYR A C 1
ATOM 670 O O . TYR A 1 86 ? 19.994 -1.609 -6.659 1.00 88.69 86 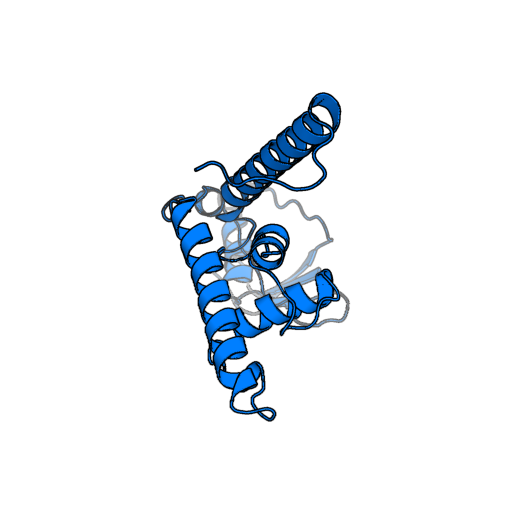TYR A O 1
ATOM 678 N N . SER A 1 87 ? 17.868 -0.986 -7.024 1.00 85.38 87 SER A N 1
ATOM 679 C CA . SER A 1 87 ? 17.464 -2.267 -7.622 1.00 85.38 87 SER A CA 1
ATOM 680 C C . SER A 1 87 ? 18.274 -2.608 -8.883 1.00 85.38 87 SER A C 1
ATOM 682 O O . SER A 1 87 ? 18.703 -3.752 -9.039 1.00 85.38 87 SER A O 1
ATOM 684 N N . ILE A 1 88 ? 18.569 -1.619 -9.736 1.00 87.12 88 ILE A N 1
ATOM 685 C CA . ILE A 1 88 ? 19.456 -1.775 -10.903 1.00 87.12 88 ILE A CA 1
ATOM 686 C C . ILE A 1 88 ? 20.865 -2.197 -10.459 1.00 87.12 88 ILE A C 1
ATOM 688 O O . ILE A 1 88 ? 21.435 -3.141 -11.006 1.00 87.12 88 ILE A O 1
ATOM 692 N N . SER A 1 89 ? 21.424 -1.547 -9.433 1.00 88.88 89 SER A N 1
ATOM 693 C CA . SER A 1 89 ? 22.765 -1.858 -8.922 1.00 88.88 89 SER A CA 1
ATOM 694 C C . SER A 1 89 ? 22.870 -3.285 -8.372 1.00 88.88 89 SER A C 1
ATOM 696 O O . SER A 1 89 ? 23.876 -3.968 -8.597 1.00 88.88 89 SER A O 1
ATOM 698 N N . LEU A 1 90 ? 21.808 -3.768 -7.716 1.00 88.06 90 LEU A N 1
ATOM 699 C CA . LEU A 1 90 ? 21.704 -5.138 -7.222 1.00 88.06 90 LEU A CA 1
ATOM 700 C C . LEU A 1 90 ? 21.638 -6.135 -8.380 1.00 88.06 90 LEU A C 1
ATOM 702 O O . LEU A 1 90 ? 22.364 -7.131 -8.368 1.00 88.06 90 LEU A O 1
ATOM 706 N N . LEU A 1 91 ? 20.830 -5.851 -9.406 1.00 86.81 91 LEU A N 1
ATOM 707 C CA . LEU A 1 91 ? 20.731 -6.717 -10.578 1.00 86.81 91 LEU A CA 1
ATOM 708 C C . LEU A 1 91 ? 22.056 -6.776 -11.351 1.00 86.81 91 LEU A C 1
ATOM 710 O O . LEU A 1 91 ? 22.504 -7.855 -11.730 1.00 86.81 91 LEU A O 1
ATOM 714 N N . ASN A 1 92 ? 22.733 -5.645 -11.536 1.00 88.31 92 ASN A N 1
ATOM 715 C CA . ASN A 1 92 ? 24.032 -5.601 -12.210 1.00 88.31 92 ASN A CA 1
ATOM 716 C C . ASN A 1 92 ? 25.104 -6.374 -11.424 1.00 88.31 92 ASN A C 1
ATOM 718 O O . ASN A 1 92 ? 25.886 -7.137 -12.002 1.00 88.31 92 ASN A O 1
ATOM 722 N N . SER A 1 93 ? 25.089 -6.253 -10.095 1.00 87.31 93 SER A N 1
ATOM 723 C CA . SER A 1 93 ? 25.964 -7.024 -9.204 1.00 87.31 93 SER A CA 1
ATOM 724 C C . SER A 1 93 ? 25.682 -8.530 -9.310 1.00 87.31 93 SER A C 1
ATOM 726 O O . SER A 1 93 ? 26.617 -9.323 -9.465 1.00 87.31 93 SER A O 1
ATOM 728 N N . TYR A 1 94 ? 24.405 -8.927 -9.343 1.00 88.69 94 TYR A N 1
ATOM 729 C CA . TYR A 1 94 ? 23.977 -10.304 -9.603 1.00 88.69 94 TYR A CA 1
ATOM 730 C C . TYR A 1 94 ? 24.490 -10.831 -10.949 1.00 88.69 94 TYR A C 1
ATOM 732 O O . TYR A 1 94 ? 25.159 -11.865 -10.982 1.00 88.69 94 TYR A O 1
ATOM 740 N N . LYS A 1 95 ? 24.252 -10.102 -12.047 1.00 87.44 95 LYS A N 1
ATOM 741 C CA . LYS A 1 95 ? 24.684 -10.491 -13.401 1.00 87.44 95 LYS A CA 1
ATOM 742 C C . LYS A 1 95 ? 26.197 -10.681 -13.485 1.00 87.44 95 LYS A C 1
ATOM 744 O O . LYS A 1 95 ? 26.669 -11.679 -14.032 1.00 87.44 95 LYS A O 1
ATOM 749 N N . SER A 1 96 ? 26.960 -9.752 -12.907 1.00 86.31 96 SER A N 1
ATOM 750 C CA . SER A 1 96 ? 28.426 -9.820 -12.901 1.00 86.31 96 SER A CA 1
ATOM 751 C C . SER A 1 96 ? 28.948 -11.050 -12.148 1.00 86.31 96 SER A C 1
ATOM 753 O O . SER A 1 96 ? 29.873 -11.717 -12.612 1.00 86.31 96 SER A O 1
ATOM 755 N N . THR A 1 97 ? 28.309 -11.404 -11.031 1.00 86.12 97 THR A N 1
ATOM 756 C CA . THR A 1 97 ? 28.713 -12.537 -10.189 1.00 86.12 97 THR A CA 1
ATOM 757 C C . THR A 1 97 ? 28.280 -13.863 -10.797 1.00 86.12 97 THR A C 1
ATOM 759 O O . THR A 1 97 ? 29.071 -14.803 -10.838 1.00 86.12 97 THR A O 1
ATOM 762 N N . LYS A 1 98 ? 27.065 -13.935 -11.352 1.00 85.88 98 LYS A N 1
ATOM 763 C CA . LYS A 1 98 ? 26.546 -15.134 -12.019 1.00 85.88 98 LYS A CA 1
ATOM 764 C C . LYS A 1 98 ? 27.367 -15.529 -13.243 1.00 85.88 98 LYS A C 1
ATOM 766 O O . LYS A 1 98 ? 27.559 -16.716 -13.491 1.00 85.88 98 LYS A O 1
ATOM 771 N N . ARG A 1 99 ? 27.927 -14.547 -13.961 1.00 83.19 99 ARG A N 1
ATOM 772 C CA . ARG A 1 99 ? 28.863 -14.803 -15.067 1.00 83.19 99 ARG A CA 1
ATOM 773 C C . ARG A 1 99 ? 30.087 -15.612 -14.623 1.00 83.19 99 ARG A C 1
ATOM 775 O O . ARG A 1 99 ? 30.579 -16.429 -15.393 1.00 83.19 99 ARG A O 1
ATOM 782 N N . ASN A 1 100 ? 30.556 -15.395 -13.395 1.00 85.56 100 ASN A N 1
ATOM 783 C CA . ASN A 1 100 ? 31.716 -16.085 -12.829 1.00 85.56 100 ASN A CA 1
ATOM 784 C C . ASN A 1 100 ? 31.325 -17.307 -11.977 1.00 85.56 100 ASN A C 1
ATOM 786 O O . ASN A 1 100 ? 32.152 -18.188 -11.760 1.00 85.56 100 ASN A O 1
ATOM 790 N N . ASN A 1 101 ? 30.079 -17.372 -11.503 1.00 86.56 101 ASN A N 1
ATOM 791 C CA . ASN A 1 101 ? 29.550 -18.463 -10.694 1.00 86.56 101 ASN A CA 1
ATOM 792 C C . ASN A 1 101 ? 28.124 -18.854 -11.145 1.00 86.56 101 ASN A C 1
ATOM 794 O O . ASN A 1 101 ? 27.148 -18.255 -10.685 1.00 86.56 101 ASN A O 1
ATOM 798 N N . PRO A 1 102 ? 27.976 -19.892 -11.991 1.00 81.31 102 PRO A N 1
ATOM 799 C CA . PRO A 1 102 ? 26.681 -20.302 -12.539 1.00 81.31 102 PRO A CA 1
ATOM 800 C C . PRO A 1 102 ? 25.647 -20.761 -11.500 1.00 81.31 102 PRO A C 1
ATOM 802 O O . PRO A 1 102 ? 24.454 -20.748 -11.795 1.00 81.31 102 PRO A O 1
ATOM 805 N N . THR A 1 103 ? 26.070 -21.163 -10.294 1.00 83.56 103 THR A N 1
ATOM 806 C CA . THR A 1 103 ? 25.158 -21.592 -9.215 1.00 83.56 103 THR A CA 1
ATOM 807 C C . THR A 1 103 ? 24.664 -20.429 -8.353 1.00 83.56 103 THR A C 1
ATOM 809 O O . THR A 1 103 ? 23.884 -20.635 -7.424 1.00 83.56 103 THR A O 1
ATOM 812 N N . TYR A 1 104 ? 25.092 -19.199 -8.651 1.00 83.75 104 TYR A N 1
ATOM 813 C CA . TYR A 1 104 ? 24.671 -18.014 -7.920 1.00 83.75 104 TYR A CA 1
ATOM 814 C C . TYR A 1 104 ? 23.211 -17.662 -8.237 1.00 83.75 104 TYR A C 1
ATOM 816 O O . TYR A 1 104 ? 22.852 -17.350 -9.377 1.00 83.75 104 TYR A O 1
ATOM 824 N N . THR A 1 105 ? 22.354 -17.731 -7.220 1.00 84.50 105 THR A N 1
ATOM 825 C CA . THR A 1 105 ? 20.922 -17.438 -7.328 1.00 84.50 105 THR A CA 1
ATOM 826 C C . THR A 1 105 ? 20.614 -15.994 -6.944 1.00 84.50 105 THR A C 1
ATOM 828 O O . THR A 1 105 ? 21.412 -15.321 -6.288 1.00 84.50 105 THR A O 1
ATOM 831 N N . LEU A 1 106 ? 19.448 -15.504 -7.367 1.00 81.81 106 LEU A N 1
ATOM 832 C CA . LEU A 1 106 ? 19.009 -14.134 -7.101 1.00 81.81 106 LEU A CA 1
ATOM 833 C C . LEU A 1 106 ? 18.833 -13.884 -5.591 1.00 81.81 106 LEU A C 1
ATOM 835 O O . LEU A 1 106 ? 19.167 -12.815 -5.089 1.00 81.81 106 LEU A O 1
ATOM 839 N N . GLU A 1 107 ? 18.388 -14.903 -4.854 1.00 85.06 107 GLU A N 1
ATOM 840 C CA . GLU A 1 107 ? 18.238 -14.898 -3.395 1.00 85.06 107 GLU A CA 1
ATOM 841 C C . GLU A 1 107 ? 19.569 -14.679 -2.667 1.00 85.06 107 GLU A C 1
ATOM 843 O O . GLU A 1 107 ? 19.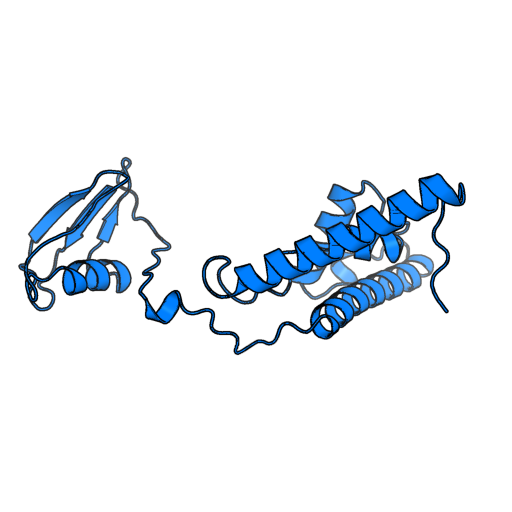601 -14.042 -1.619 1.00 85.06 107 GLU A O 1
ATOM 848 N N . ASN A 1 108 ? 20.674 -15.178 -3.226 1.00 80.81 108 ASN A N 1
ATOM 849 C CA . ASN A 1 108 ? 22.004 -15.007 -2.640 1.00 80.81 108 ASN A CA 1
ATOM 850 C C . ASN A 1 108 ? 22.591 -13.617 -2.927 1.00 80.81 108 ASN A C 1
ATOM 852 O O . ASN A 1 108 ? 23.520 -13.189 -2.243 1.00 80.81 108 ASN A O 1
ATOM 856 N N . ALA A 1 109 ? 22.082 -12.935 -3.956 1.00 78.62 109 ALA A N 1
ATOM 857 C CA . ALA A 1 109 ? 22.506 -11.595 -4.346 1.00 78.62 109 ALA A CA 1
ATOM 858 C C . ALA A 1 109 ? 21.766 -10.495 -3.595 1.00 78.62 109 ALA A C 1
ATOM 860 O O . ALA A 1 109 ? 22.330 -9.433 -3.334 1.00 78.62 109 ALA A O 1
ATOM 861 N N . ILE A 1 110 ? 20.510 -10.750 -3.238 1.00 83.75 110 ILE A N 1
ATOM 862 C CA . ILE A 1 110 ? 19.630 -9.752 -2.648 1.00 83.75 110 ILE A CA 1
ATOM 863 C C . ILE A 1 110 ? 19.255 -10.205 -1.243 1.00 83.75 110 ILE A C 1
ATOM 865 O O . ILE A 1 110 ? 18.316 -10.972 -1.048 1.00 83.75 110 ILE A O 1
ATOM 869 N N . GLY A 1 111 ? 19.991 -9.696 -0.254 1.00 76.69 111 GLY A N 1
ATOM 870 C CA . GLY A 1 111 ? 19.697 -9.950 1.159 1.00 76.69 111 GLY A CA 1
ATOM 871 C C . GLY A 1 111 ? 18.418 -9.265 1.658 1.00 76.69 111 GLY A C 1
ATOM 872 O O . GLY A 1 111 ? 17.852 -9.686 2.664 1.00 76.69 111 GLY A O 1
ATOM 873 N N . ASP A 1 112 ? 17.942 -8.229 0.960 1.00 82.81 112 ASP A N 1
ATOM 874 C CA . ASP A 1 112 ? 16.691 -7.543 1.288 1.00 82.81 112 ASP A CA 1
ATOM 875 C C . ASP A 1 112 ? 15.477 -8.266 0.675 1.00 82.81 112 ASP A C 1
ATOM 877 O O . ASP A 1 112 ? 15.264 -8.281 -0.541 1.00 82.81 112 ASP A O 1
ATOM 881 N N . ILE A 1 113 ? 14.638 -8.830 1.546 1.00 82.81 113 ILE A N 1
ATOM 882 C CA . ILE A 1 113 ? 13.421 -9.571 1.190 1.00 82.81 113 ILE A CA 1
ATOM 883 C C . ILE A 1 113 ? 12.448 -8.714 0.365 1.00 82.81 113 ILE A C 1
ATOM 885 O O . ILE A 1 113 ? 11.762 -9.244 -0.511 1.00 82.81 113 ILE A O 1
ATOM 889 N N . ASN A 1 114 ? 12.362 -7.408 0.631 1.00 80.56 114 ASN A N 1
ATOM 890 C CA . ASN A 1 114 ? 11.434 -6.527 -0.078 1.00 80.56 114 ASN A CA 1
ATOM 891 C C . ASN A 1 114 ? 11.912 -6.271 -1.509 1.00 80.56 114 ASN A C 1
ATOM 893 O O . ASN A 1 114 ? 11.144 -6.444 -2.454 1.00 80.56 114 ASN A O 1
ATOM 897 N N . GLN A 1 115 ? 13.201 -5.976 -1.680 1.00 83.31 115 GLN A N 1
ATOM 898 C CA . GLN A 1 115 ? 13.813 -5.809 -3.002 1.00 83.31 115 GLN A CA 1
ATOM 899 C C . GLN A 1 115 ? 13.737 -7.083 -3.838 1.00 83.31 115 GLN A C 1
ATOM 901 O O . GLN A 1 115 ? 13.397 -7.029 -5.019 1.00 83.31 115 GLN A O 1
ATOM 906 N N . LEU A 1 116 ? 13.955 -8.245 -3.220 1.00 86.69 116 LEU A N 1
ATOM 907 C CA . LEU A 1 116 ? 13.814 -9.526 -3.903 1.00 86.69 116 LEU A CA 1
ATOM 908 C C . LEU A 1 116 ? 12.384 -9.735 -4.428 1.00 86.69 116 LEU A C 1
ATOM 910 O O . LEU A 1 116 ? 12.208 -10.194 -5.554 1.00 86.69 116 LEU A O 1
ATOM 914 N N . LYS A 1 117 ? 11.359 -9.384 -3.639 1.00 86.62 117 LYS A N 1
ATOM 915 C CA . LYS A 1 117 ? 9.953 -9.473 -4.071 1.00 86.62 117 LYS A CA 1
ATOM 916 C C . LYS A 1 117 ? 9.649 -8.543 -5.238 1.00 86.62 117 LYS A C 1
ATOM 918 O O . LYS A 1 117 ? 8.934 -8.949 -6.147 1.00 86.62 117 LYS A O 1
ATOM 923 N N . ILE A 1 118 ? 10.183 -7.324 -5.219 1.00 86.38 118 ILE A N 1
ATOM 924 C CA . ILE A 1 118 ? 9.987 -6.350 -6.298 1.00 86.38 118 ILE A CA 1
ATOM 925 C C . ILE A 1 118 ? 10.588 -6.874 -7.596 1.00 86.38 118 ILE A C 1
ATOM 927 O O . ILE A 1 118 ? 9.899 -6.912 -8.608 1.00 86.38 118 ILE A O 1
ATOM 931 N N . ILE A 1 119 ? 11.840 -7.335 -7.562 1.00 86.56 119 ILE A N 1
ATOM 932 C CA . ILE A 1 119 ? 12.506 -7.842 -8.765 1.00 86.56 119 ILE A CA 1
ATOM 933 C C . ILE A 1 119 ? 11.819 -9.108 -9.279 1.00 86.56 119 ILE A C 1
ATOM 935 O O . ILE A 1 119 ? 11.607 -9.224 -10.480 1.00 86.56 119 ILE A O 1
ATOM 939 N N . LYS A 1 120 ? 11.393 -10.021 -8.396 1.00 88.31 120 LYS A N 1
ATOM 940 C CA . LYS A 1 120 ? 10.591 -11.189 -8.801 1.00 88.31 120 LYS A CA 1
ATOM 941 C C . LYS A 1 120 ? 9.281 -10.786 -9.462 1.00 88.31 120 LYS A C 1
ATOM 943 O O . LYS A 1 120 ? 8.953 -11.315 -10.510 1.00 88.31 120 LYS A O 1
ATOM 948 N N . LYS A 1 121 ? 8.584 -9.801 -8.901 1.00 88.56 121 LYS A N 1
ATOM 949 C CA . LYS A 1 121 ? 7.365 -9.278 -9.508 1.00 88.56 121 LYS A CA 1
ATOM 950 C C . LYS A 1 121 ? 7.632 -8.675 -10.891 1.00 88.56 121 LYS A C 1
ATOM 952 O O . LYS A 1 121 ? 6.879 -8.943 -11.810 1.00 88.56 121 LYS A O 1
ATOM 957 N N . ILE A 1 122 ? 8.716 -7.917 -11.056 1.00 87.44 122 ILE A N 1
ATOM 958 C CA . ILE A 1 122 ? 9.112 -7.366 -12.361 1.00 87.44 122 ILE A CA 1
ATOM 959 C C . ILE A 1 122 ? 9.424 -8.494 -13.361 1.00 87.44 122 ILE A C 1
ATOM 961 O O . ILE A 1 122 ? 9.024 -8.409 -14.519 1.00 87.44 122 ILE A O 1
ATOM 965 N N . ILE A 1 123 ? 10.104 -9.561 -12.929 1.00 88.56 123 ILE A N 1
ATOM 966 C CA . ILE A 1 123 ? 10.348 -10.763 -13.749 1.00 88.56 123 ILE A CA 1
ATOM 967 C C . ILE A 1 123 ? 9.020 -11.395 -14.177 1.00 88.56 123 ILE A C 1
ATOM 969 O O . ILE A 1 123 ? 8.840 -11.695 -15.354 1.00 88.56 123 ILE A O 1
ATOM 973 N N . ASP A 1 124 ? 8.083 -11.557 -13.244 1.00 88.75 124 ASP A N 1
ATOM 974 C CA . ASP A 1 124 ? 6.770 -12.147 -13.513 1.00 88.75 124 ASP A CA 1
ATOM 975 C C . ASP A 1 124 ? 5.936 -11.273 -14.470 1.00 88.75 124 ASP A C 1
ATOM 977 O O . ASP A 1 124 ? 5.298 -11.796 -15.383 1.00 88.75 124 ASP A O 1
ATOM 981 N N . ASP A 1 125 ? 5.980 -9.947 -14.300 1.00 85.69 125 ASP A N 1
ATOM 982 C CA . ASP A 1 125 ? 5.227 -8.975 -15.103 1.00 85.69 125 ASP A CA 1
ATOM 983 C C . ASP A 1 125 ? 5.797 -8.840 -16.533 1.00 85.69 125 ASP A C 1
ATOM 985 O O . ASP A 1 125 ? 5.046 -8.654 -17.492 1.00 85.69 125 ASP A O 1
ATOM 989 N N . THR A 1 126 ? 7.119 -8.958 -16.697 1.00 87.25 126 THR A N 1
ATOM 990 C CA . THR A 1 126 ? 7.798 -8.840 -18.004 1.00 87.25 126 THR A CA 1
ATOM 991 C C . THR A 1 126 ? 7.948 -10.171 -18.740 1.00 87.25 126 THR A C 1
ATOM 993 O O . THR A 1 126 ? 8.066 -10.189 -19.965 1.00 87.25 126 THR A O 1
ATOM 996 N N . GLY A 1 127 ? 7.983 -11.290 -18.013 1.00 85.69 127 GLY A N 1
ATOM 997 C CA . GLY A 1 127 ? 8.351 -12.603 -18.545 1.00 85.69 127 GLY A CA 1
ATOM 998 C C . GLY A 1 127 ? 9.825 -12.720 -18.957 1.00 85.69 127 GLY A C 1
ATOM 999 O O . GLY A 1 127 ? 10.200 -13.704 -19.598 1.00 85.69 127 GLY A O 1
ATOM 1000 N N . ILE A 1 128 ? 10.661 -11.731 -18.622 1.00 88.00 128 ILE A N 1
ATOM 1001 C CA . ILE A 1 128 ? 12.088 -11.696 -18.957 1.00 88.00 128 ILE A CA 1
ATOM 1002 C C . ILE A 1 128 ? 12.880 -12.320 -17.807 1.00 88.00 128 ILE A C 1
ATOM 1004 O O . ILE A 1 128 ? 12.654 -12.017 -16.636 1.00 88.00 128 ILE A O 1
ATOM 1008 N N . ALA A 1 129 ? 13.836 -13.191 -18.132 1.00 85.69 129 ALA A N 1
ATOM 1009 C CA . ALA A 1 129 ? 14.708 -13.793 -17.131 1.00 85.69 129 ALA A CA 1
ATOM 1010 C C . ALA A 1 129 ? 15.575 -12.728 -16.428 1.00 85.69 129 ALA A C 1
ATOM 1012 O O . ALA A 1 129 ? 15.936 -11.706 -17.016 1.00 85.69 129 ALA A O 1
ATOM 1013 N N . ALA A 1 130 ? 15.955 -12.974 -15.170 1.00 83.88 130 ALA A N 1
ATOM 1014 C CA . ALA A 1 130 ? 16.738 -12.031 -14.359 1.00 83.88 130 ALA A CA 1
ATOM 1015 C C . ALA A 1 130 ? 18.044 -11.580 -15.046 1.00 83.88 130 ALA A C 1
ATOM 1017 O O . ALA A 1 130 ? 18.531 -10.468 -14.840 1.00 83.88 130 ALA A O 1
ATOM 1018 N N . GLU A 1 131 ? 18.623 -12.439 -15.878 1.00 84.81 131 GLU A N 1
ATOM 1019 C CA . GLU A 1 131 ? 19.869 -12.198 -16.599 1.00 84.81 131 GLU A CA 1
ATOM 1020 C C . GLU A 1 1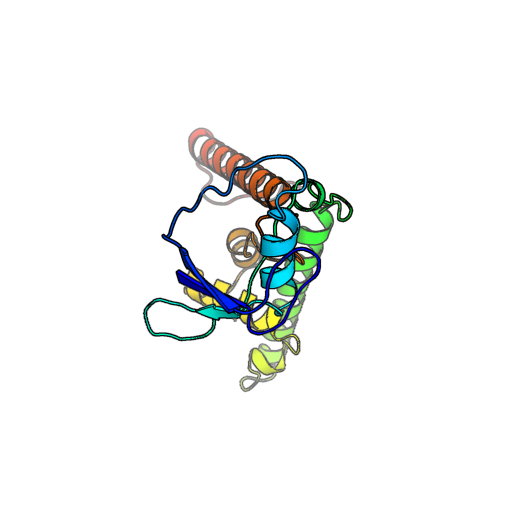31 ? 19.693 -11.217 -17.762 1.00 84.81 131 GLU A C 1
ATOM 1022 O O . GLU A 1 131 ? 20.608 -10.441 -18.052 1.00 84.81 131 GLU A O 1
ATOM 1027 N N . ASP A 1 132 ? 18.509 -11.200 -18.369 1.00 85.88 132 ASP A N 1
ATOM 1028 C CA . ASP A 1 132 ? 18.209 -10.450 -19.590 1.00 85.88 132 ASP A CA 1
ATOM 1029 C C . ASP A 1 132 ? 17.472 -9.131 -19.316 1.00 85.88 132 ASP A C 1
ATOM 1031 O O . ASP A 1 132 ? 17.412 -8.268 -20.187 1.00 85.88 132 ASP A O 1
ATOM 1035 N N . LEU A 1 133 ? 16.989 -8.931 -18.087 1.00 86.56 133 LEU A N 1
ATOM 1036 C CA . LEU A 1 133 ? 16.310 -7.710 -17.645 1.00 86.56 133 LEU A CA 1
ATOM 1037 C C . LEU A 1 133 ? 17.155 -6.450 -17.861 1.00 86.56 133 LEU A C 1
ATOM 1039 O O . LEU A 1 133 ? 18.267 -6.346 -17.337 1.00 86.56 133 LEU A O 1
ATOM 1043 N N . THR A 1 134 ? 16.640 -5.479 -18.604 1.00 85.38 134 THR A N 1
ATOM 1044 C CA . THR A 1 134 ? 17.324 -4.202 -18.832 1.00 85.38 134 THR A CA 1
ATOM 1045 C C . THR A 1 134 ? 16.979 -3.170 -17.755 1.00 85.38 134 THR A C 1
ATOM 1047 O O . THR A 1 134 ? 16.060 -3.346 -16.955 1.00 85.38 134 THR A O 1
ATOM 1050 N N . GLU A 1 135 ? 17.731 -2.068 -17.718 1.00 84.06 135 GLU A N 1
ATOM 1051 C CA . GLU A 1 135 ? 17.433 -0.942 -16.822 1.00 84.06 135 GLU A CA 1
ATOM 1052 C C . GLU A 1 135 ? 16.078 -0.299 -17.151 1.00 84.06 135 GLU A C 1
ATOM 1054 O O . GLU A 1 135 ? 15.338 0.077 -16.242 1.00 84.06 135 GLU A O 1
ATOM 1059 N N . GLU A 1 136 ? 15.725 -0.237 -18.441 1.00 81.88 136 GLU A N 1
ATOM 1060 C CA . GLU A 1 136 ? 14.422 0.248 -18.905 1.00 81.88 136 GLU A CA 1
ATOM 1061 C C . GLU A 1 136 ? 13.287 -0.652 -18.406 1.00 81.88 136 GLU A C 1
ATOM 1063 O O . GLU A 1 136 ? 12.290 -0.144 -17.895 1.00 81.88 136 GLU A O 1
ATOM 1068 N N . ASP A 1 137 ? 13.464 -1.977 -18.457 1.00 83.81 137 ASP A N 1
ATOM 1069 C CA . ASP A 1 137 ? 12.462 -2.935 -17.973 1.00 83.81 137 ASP A CA 1
ATOM 1070 C C . ASP A 1 137 ? 12.189 -2.760 -16.474 1.00 83.81 137 ASP A C 1
ATOM 1072 O O . ASP A 1 137 ? 11.035 -2.805 -16.041 1.00 83.81 137 ASP A O 1
ATOM 1076 N N . ILE A 1 138 ? 13.235 -2.511 -15.677 1.00 84.69 138 ILE A N 1
ATOM 1077 C CA . ILE A 1 138 ? 13.082 -2.220 -14.247 1.00 84.69 138 ILE A CA 1
ATOM 1078 C C . ILE A 1 138 ? 12.345 -0.895 -14.055 1.00 84.69 138 ILE A C 1
ATOM 1080 O O . ILE A 1 138 ? 11.429 -0.829 -13.239 1.00 84.69 138 ILE A O 1
ATOM 1084 N N . TYR A 1 139 ? 12.727 0.157 -14.781 1.00 82.56 139 TYR A N 1
ATOM 1085 C CA . TYR A 1 139 ? 12.131 1.486 -14.637 1.00 82.56 139 TYR A CA 1
ATOM 1086 C C . TYR A 1 139 ? 10.645 1.517 -15.020 1.00 82.56 139 TYR A C 1
ATOM 1088 O O . TYR A 1 139 ? 9.831 2.170 -14.356 1.00 82.56 139 TYR A O 1
ATOM 1096 N N . ASP A 1 140 ? 10.278 0.818 -16.092 1.00 81.31 140 ASP A N 1
ATOM 1097 C CA . ASP A 1 140 ? 8.912 0.814 -16.608 1.00 81.31 140 ASP A CA 1
ATOM 1098 C C . ASP A 1 140 ? 7.974 -0.083 -15.792 1.00 81.31 140 ASP A C 1
ATOM 1100 O O . ASP A 1 140 ? 6.794 0.246 -15.669 1.00 81.31 140 ASP A O 1
ATOM 1104 N N . ASN A 1 141 ? 8.496 -1.133 -15.150 1.00 83.94 141 ASN A N 1
ATOM 1105 C CA . ASN A 1 141 ? 7.698 -2.079 -14.361 1.00 83.94 141 ASN A CA 1
ATOM 1106 C C . ASN A 1 141 ? 7.865 -1.916 -12.841 1.00 83.94 141 ASN A C 1
ATOM 1108 O O . ASN A 1 141 ? 7.304 -2.695 -12.065 1.00 83.94 141 ASN A O 1
ATOM 1112 N N . TYR A 1 142 ? 8.606 -0.904 -12.378 1.00 83.38 142 TYR A N 1
ATOM 1113 C CA . TYR A 1 142 ? 8.779 -0.682 -10.945 1.00 83.38 142 TYR A CA 1
ATOM 1114 C C . TYR A 1 142 ? 7.433 -0.372 -10.266 1.00 83.38 142 TYR A C 1
ATOM 1116 O O . TYR A 1 142 ? 6.718 0.540 -10.701 1.00 83.38 142 TYR A O 1
ATOM 1124 N N . PRO A 1 143 ? 7.070 -1.056 -9.164 1.00 78.50 143 PRO A N 1
ATOM 1125 C CA . PRO A 1 143 ? 5.778 -0.852 -8.526 1.00 78.50 143 PRO A CA 1
ATOM 1126 C C . PRO A 1 143 ? 5.552 0.600 -8.076 1.00 78.50 143 PRO A C 1
ATOM 1128 O O . PRO A 1 143 ? 6.307 1.168 -7.285 1.00 78.50 143 PRO A O 1
ATOM 1131 N N . ILE A 1 144 ? 4.433 1.186 -8.519 1.00 69.31 144 ILE A N 1
ATOM 1132 C CA . ILE A 1 144 ? 3.996 2.546 -8.143 1.00 69.31 144 ILE A CA 1
ATOM 1133 C C . ILE A 1 144 ? 3.779 2.664 -6.627 1.00 69.31 144 ILE A C 1
ATOM 1135 O O . ILE A 1 144 ? 3.945 3.737 -6.052 1.00 69.31 144 ILE A O 1
ATOM 1139 N N . SER A 1 145 ? 3.435 1.556 -5.975 1.00 65.06 145 SER A N 1
ATOM 1140 C CA . SER A 1 145 ? 3.208 1.501 -4.537 1.00 65.06 145 SER A CA 1
ATOM 1141 C C . SER A 1 145 ? 4.488 1.442 -3.705 1.00 65.06 145 SER A C 1
ATOM 1143 O O . SER A 1 145 ? 4.410 1.554 -2.485 1.00 65.06 145 SER A O 1
ATOM 1145 N N . GLU A 1 146 ? 5.654 1.244 -4.323 1.00 65.56 146 GLU A N 1
ATOM 1146 C CA . GLU A 1 146 ? 6.881 1.043 -3.563 1.00 65.56 146 GLU A CA 1
ATOM 1147 C C . GLU A 1 146 ? 7.518 2.360 -3.109 1.00 65.56 146 GLU A C 1
ATOM 1149 O O . GLU A 1 146 ? 7.600 3.337 -3.867 1.00 65.56 146 GLU A O 1
ATOM 1154 N N . GLY A 1 147 ? 7.920 2.382 -1.835 1.00 55.31 147 GLY A N 1
ATOM 1155 C CA . GLY A 1 147 ? 8.279 3.589 -1.086 1.00 55.31 147 GLY A CA 1
ATOM 1156 C C . GLY A 1 147 ? 7.100 4.238 -0.350 1.00 55.31 147 GLY A C 1
ATOM 1157 O O . GLY A 1 147 ? 7.296 5.218 0.369 1.00 55.31 147 GLY A O 1
ATOM 1158 N N . LEU A 1 148 ? 5.882 3.695 -0.474 1.00 57.66 148 LEU A N 1
ATOM 1159 C CA . LEU A 1 148 ? 4.754 4.085 0.370 1.00 57.66 148 LEU A CA 1
ATOM 1160 C C . LEU A 1 148 ? 4.899 3.400 1.733 1.00 57.66 148 LEU A C 1
ATOM 1162 O O . LEU A 1 148 ? 4.349 2.333 1.985 1.00 57.66 148 LEU A O 1
ATOM 1166 N N . ILE A 1 149 ? 5.659 4.030 2.626 1.00 51.94 149 ILE A N 1
ATOM 1167 C CA . ILE A 1 149 ? 5.865 3.566 4.011 1.00 51.94 149 ILE A CA 1
ATOM 1168 C C . ILE A 1 149 ? 4.533 3.549 4.793 1.00 51.94 149 ILE A C 1
ATOM 1170 O O . ILE A 1 149 ? 4.406 2.895 5.828 1.00 51.94 149 ILE A O 1
ATOM 1174 N N . HIS A 1 150 ? 3.510 4.239 4.283 1.00 52.06 150 HIS A N 1
ATOM 1175 C CA . HIS A 1 150 ? 2.243 4.436 4.962 1.00 52.06 150 HIS A CA 1
ATOM 1176 C C . HIS A 1 150 ? 1.036 4.100 4.090 1.00 52.06 150 HIS A C 1
ATOM 1178 O O . HIS A 1 150 ? 1.059 4.184 2.864 1.00 52.06 150 HIS A O 1
ATOM 1184 N N . ASP A 1 151 ? -0.030 3.720 4.791 1.00 55.56 151 ASP A N 1
ATOM 1185 C CA . ASP A 1 151 ? -1.312 3.289 4.261 1.00 55.56 151 ASP A CA 1
ATOM 1186 C C . ASP A 1 151 ? -1.790 4.167 3.093 1.00 55.56 151 ASP A C 1
ATOM 1188 O O . ASP A 1 151 ? -1.835 5.399 3.202 1.00 55.56 151 ASP A O 1
ATOM 1192 N N . VAL A 1 152 ? -2.153 3.510 1.986 1.00 54.47 152 VAL A N 1
ATOM 1193 C CA . VAL A 1 152 ? -2.543 4.128 0.708 1.00 54.47 152 VAL A CA 1
ATOM 1194 C C . VAL A 1 152 ? -3.576 5.240 0.907 1.00 54.47 152 VAL A C 1
ATOM 1196 O O . VAL A 1 152 ? -3.542 6.257 0.217 1.00 54.47 152 VAL A O 1
ATOM 1199 N N . PHE A 1 153 ? -4.440 5.087 1.913 1.00 57.31 153 PHE A N 1
ATOM 1200 C CA . PHE A 1 153 ? -5.498 6.040 2.218 1.00 57.31 153 PHE A CA 1
ATOM 1201 C C . PHE A 1 153 ? -5.049 7.335 2.916 1.00 57.31 153 PHE A C 1
ATOM 1203 O O . PHE A 1 153 ? -5.834 8.278 2.960 1.00 57.31 153 PHE A O 1
ATOM 1210 N N . HIS A 1 154 ? -3.838 7.398 3.482 1.00 56.00 154 HIS A N 1
ATOM 1211 C CA . HIS A 1 154 ? -3.416 8.514 4.346 1.00 56.00 154 HIS A CA 1
ATOM 1212 C C . HIS A 1 154 ? -2.224 9.320 3.848 1.00 56.00 154 HIS A C 1
ATOM 1214 O O . HIS A 1 154 ? -2.112 10.483 4.213 1.00 56.00 154 HIS A O 1
ATOM 1220 N N . GLN A 1 155 ? -1.323 8.745 3.053 1.00 57.72 155 GLN A N 1
ATOM 1221 C CA . GLN A 1 155 ? -0.113 9.470 2.626 1.00 57.72 155 GLN A CA 1
ATOM 1222 C C . GLN A 1 155 ? 0.243 9.270 1.153 1.00 57.72 155 GLN A C 1
ATOM 1224 O O . GLN A 1 155 ? 1.102 9.966 0.623 1.00 57.72 155 GLN A O 1
ATOM 1229 N N . ALA A 1 156 ? -0.431 8.347 0.468 1.00 57.12 156 ALA A N 1
ATOM 1230 C CA . ALA A 1 156 ? -0.020 7.935 -0.862 1.00 57.12 156 ALA A CA 1
ATOM 1231 C C . ALA A 1 156 ? -0.798 8.580 -2.002 1.00 57.12 156 ALA A C 1
ATOM 1233 O O . ALA A 1 156 ? -0.331 8.495 -3.128 1.00 57.12 156 ALA A O 1
ATOM 1234 N N . PHE A 1 157 ? -1.966 9.191 -1.777 1.00 65.81 157 PHE A N 1
ATOM 1235 C CA . PHE A 1 157 ? -2.791 9.641 -2.905 1.00 65.81 157 PHE A CA 1
ATOM 1236 C C . PHE A 1 157 ? -2.074 10.675 -3.770 1.00 65.81 157 PHE A C 1
ATOM 1238 O O . PHE A 1 157 ? -1.972 10.466 -4.974 1.00 65.81 157 PHE A O 1
ATOM 1245 N N . SER A 1 158 ? -1.497 11.724 -3.178 1.00 67.56 158 SER A N 1
ATOM 1246 C CA . SER A 1 158 ? -0.724 12.721 -3.930 1.00 67.56 158 SER A CA 1
ATOM 1247 C C . SER A 1 158 ? 0.443 12.084 -4.693 1.00 67.56 158 SER A C 1
ATOM 1249 O O . SER A 1 158 ? 0.693 12.441 -5.840 1.00 67.56 158 SER A O 1
ATOM 1251 N N . VAL A 1 159 ? 1.110 11.088 -4.100 1.00 67.50 159 VAL A N 1
ATOM 1252 C CA . VAL A 1 159 ? 2.229 10.354 -4.717 1.00 67.50 159 VAL A CA 1
ATOM 1253 C C . VAL A 1 159 ? 1.756 9.477 -5.874 1.00 67.50 159 VAL A C 1
ATOM 1255 O O . VAL A 1 159 ? 2.364 9.487 -6.939 1.00 67.50 159 VAL A O 1
ATOM 1258 N N . ILE A 1 160 ? 0.660 8.743 -5.688 1.00 72.50 160 ILE A N 1
ATOM 1259 C CA . ILE A 1 160 ? 0.048 7.886 -6.705 1.00 72.50 160 ILE A CA 1
ATOM 1260 C C . ILE A 1 160 ? -0.426 8.743 -7.877 1.00 72.50 160 ILE A C 1
ATOM 1262 O O . ILE A 1 160 ? -0.101 8.428 -9.017 1.00 72.50 160 ILE A O 1
ATOM 1266 N N . PHE A 1 161 ? -1.132 9.846 -7.612 1.00 76.75 161 PHE A N 1
ATOM 1267 C CA . PHE A 1 161 ? -1.590 10.763 -8.654 1.00 76.75 161 PHE A CA 1
ATOM 1268 C C . PHE A 1 161 ? -0.423 11.423 -9.387 1.00 76.75 161 PHE A C 1
ATOM 1270 O O . PHE A 1 161 ? -0.441 11.478 -10.613 1.00 76.75 161 PHE A O 1
ATOM 1277 N N . LYS A 1 162 ? 0.614 11.869 -8.666 1.00 75.06 162 LYS A N 1
ATOM 1278 C CA . LYS A 1 162 ? 1.826 12.428 -9.274 1.00 75.06 162 LYS A CA 1
ATOM 1279 C C . LYS A 1 162 ? 2.518 11.402 -10.172 1.00 75.06 162 LYS A C 1
ATOM 1281 O O . LYS A 1 162 ? 2.779 11.707 -11.325 1.00 75.06 162 LYS A O 1
ATOM 1286 N N . ARG A 1 163 ? 2.742 10.174 -9.688 1.00 73.75 163 ARG A N 1
ATOM 1287 C CA . ARG A 1 163 ? 3.363 9.092 -10.476 1.00 73.75 163 ARG A CA 1
ATOM 1288 C C . ARG A 1 163 ? 2.530 8.713 -11.693 1.00 73.75 163 ARG A C 1
ATOM 1290 O O . ARG A 1 163 ? 3.084 8.489 -12.762 1.00 73.75 163 ARG A O 1
ATOM 1297 N N . TYR A 1 164 ? 1.212 8.643 -11.531 1.00 82.06 164 TYR A N 1
ATOM 1298 C CA . TYR A 1 164 ? 0.306 8.411 -12.647 1.00 82.06 164 TYR A CA 1
ATOM 1299 C C . TYR A 1 164 ? 0.430 9.523 -13.694 1.00 82.06 164 TYR A C 1
ATOM 1301 O O . TYR A 1 164 ? 0.565 9.220 -14.873 1.00 82.06 164 TYR A O 1
ATOM 1309 N N . SER A 1 165 ? 0.443 10.790 -13.265 1.00 82.19 165 SER A N 1
ATOM 1310 C CA . SER A 1 165 ? 0.634 11.940 -14.155 1.00 82.19 165 SER A CA 1
ATOM 1311 C C . SER A 1 165 ? 1.978 11.878 -14.880 1.00 82.19 165 SER A C 1
ATOM 1313 O O . SER A 1 165 ? 2.005 12.005 -16.096 1.00 82.19 165 SER A O 1
ATOM 1315 N N . AS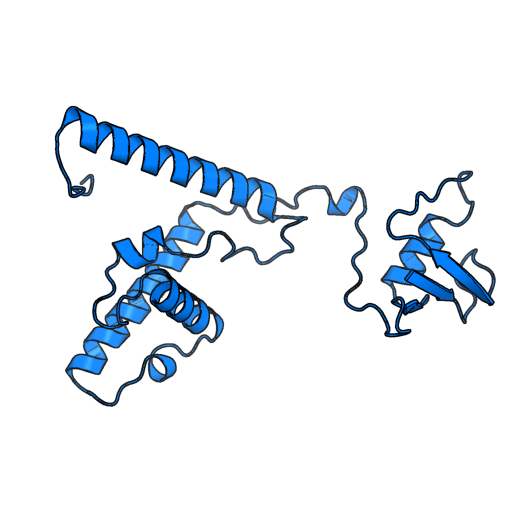P A 1 166 ? 3.074 11.619 -14.161 1.00 80.69 166 ASP A N 1
ATOM 1316 C CA . ASP A 1 166 ? 4.415 11.541 -14.748 1.00 80.69 166 ASP A CA 1
ATOM 1317 C C . ASP A 1 166 ? 4.493 10.408 -15.795 1.00 80.69 166 ASP A C 1
ATOM 1319 O O . ASP A 1 166 ? 4.999 10.611 -16.898 1.00 80.69 166 ASP A O 1
ATOM 1323 N N . LYS A 1 167 ? 3.932 9.224 -15.496 1.00 80.62 167 LYS A N 1
ATOM 1324 C CA . LYS A 1 167 ? 3.867 8.101 -16.450 1.00 80.62 167 LYS A CA 1
ATOM 1325 C C . LYS A 1 167 ? 2.954 8.391 -17.639 1.00 80.62 167 LYS A C 1
ATOM 1327 O O . LYS A 1 167 ? 3.246 7.956 -18.750 1.00 80.62 167 LYS A O 1
ATOM 1332 N N . LEU A 1 168 ? 1.851 9.105 -17.425 1.00 84.62 168 LEU A N 1
ATOM 1333 C CA . LEU A 1 168 ? 0.967 9.530 -18.504 1.00 84.62 168 LEU A CA 1
ATOM 1334 C C . LEU A 1 168 ? 1.701 10.478 -19.458 1.00 84.62 168 LEU A C 1
ATOM 1336 O O . LEU A 1 168 ? 1.667 10.251 -20.664 1.00 84.62 168 LEU A O 1
ATOM 1340 N N . ASP A 1 169 ? 2.409 11.473 -18.926 1.00 85.06 169 ASP A N 1
ATOM 1341 C CA . ASP A 1 169 ? 3.196 12.420 -19.720 1.00 85.06 169 ASP A CA 1
ATOM 1342 C C . ASP A 1 169 ? 4.307 11.705 -20.507 1.00 85.06 169 ASP A C 1
ATOM 1344 O O . ASP A 1 169 ? 4.481 11.953 -21.701 1.00 85.06 169 ASP A O 1
ATOM 1348 N N . GLU A 1 170 ? 5.018 10.760 -19.878 1.00 81.56 170 GLU A N 1
ATOM 1349 C CA . GLU A 1 170 ? 6.018 9.917 -20.549 1.00 81.56 170 GLU A CA 1
ATOM 1350 C C . GLU A 1 170 ? 5.402 9.098 -21.690 1.00 81.56 170 GLU A C 1
ATOM 1352 O O . GLU A 1 170 ? 5.963 9.044 -22.785 1.00 81.56 170 GLU A O 1
ATOM 1357 N N . ASN A 1 171 ? 4.237 8.488 -21.471 1.00 81.50 171 ASN A N 1
ATOM 1358 C CA . ASN A 1 171 ? 3.551 7.694 -22.488 1.00 81.50 171 ASN A CA 1
ATOM 1359 C C . ASN A 1 171 ? 3.063 8.553 -23.661 1.00 81.50 171 ASN A C 1
ATOM 1361 O O . ASN A 1 171 ? 3.270 8.175 -24.814 1.00 81.50 171 ASN A O 1
ATOM 1365 N N . LEU A 1 172 ? 2.478 9.720 -23.379 1.00 83.44 172 LEU A N 1
ATOM 1366 C CA . LEU A 1 172 ? 2.051 10.677 -24.403 1.00 83.44 172 LEU A CA 1
ATOM 1367 C C . LEU A 1 172 ? 3.243 11.191 -25.217 1.00 83.44 172 LEU A C 1
ATOM 1369 O O . LEU A 1 172 ? 3.165 11.312 -26.439 1.00 83.44 172 LEU A O 1
ATOM 1373 N N . TYR A 1 173 ? 4.375 11.445 -24.561 1.00 83.50 173 TYR A N 1
ATOM 1374 C CA . TYR A 1 173 ? 5.604 11.833 -25.243 1.00 83.50 173 TYR A CA 1
ATOM 1375 C C . TYR A 1 173 ? 6.159 10.705 -26.128 1.00 83.50 173 TYR A C 1
ATOM 1377 O O . TYR A 1 173 ? 6.538 10.953 -27.275 1.00 83.50 173 TYR A O 1
ATOM 1385 N N . LYS A 1 174 ? 6.163 9.456 -25.637 1.00 77.81 174 LYS A N 1
ATOM 1386 C CA . LYS A 1 174 ? 6.552 8.268 -26.422 1.00 77.81 174 LYS A CA 1
ATOM 1387 C C . LYS A 1 174 ? 5.650 8.102 -27.655 1.00 77.81 174 LYS A C 1
ATOM 1389 O O . LYS A 1 174 ? 6.154 7.834 -28.745 1.00 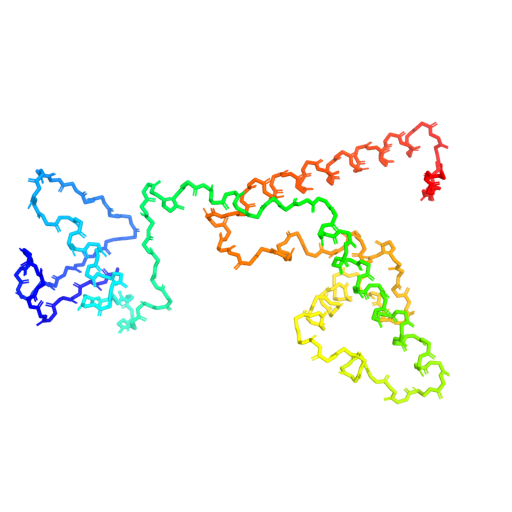77.81 174 LYS A O 1
ATOM 1394 N N . GLU A 1 175 ? 4.342 8.299 -27.506 1.00 79.94 175 GLU A N 1
ATOM 1395 C CA . GLU A 1 175 ? 3.375 8.266 -28.610 1.00 79.94 175 GLU A CA 1
ATOM 1396 C C . GLU A 1 175 ? 3.643 9.367 -29.643 1.00 79.94 175 GLU A C 1
ATOM 1398 O O . GLU A 1 175 ? 3.776 9.078 -30.831 1.00 79.94 175 GLU A O 1
ATOM 1403 N N . PHE A 1 176 ? 3.852 10.604 -29.194 1.00 82.62 176 PHE A N 1
ATOM 1404 C CA . PHE A 1 176 ? 4.216 11.719 -30.068 1.00 82.62 176 PHE A CA 1
ATOM 1405 C C . PHE A 1 176 ? 5.498 11.447 -30.873 1.00 82.62 176 PHE A C 1
ATOM 1407 O O . PHE A 1 176 ? 5.554 11.708 -32.077 1.00 82.62 176 PHE A O 1
ATOM 1414 N N . LEU A 1 177 ? 6.538 10.897 -30.235 1.00 78.19 177 LEU A N 1
ATOM 1415 C CA . LEU A 1 177 ? 7.783 10.538 -30.918 1.00 78.19 177 LEU A CA 1
ATOM 1416 C C . LEU A 1 177 ? 7.583 9.421 -31.948 1.00 78.19 177 LEU A C 1
ATOM 1418 O O . LEU A 1 177 ? 8.139 9.502 -33.047 1.00 78.19 177 LEU A O 1
ATOM 1422 N N . ARG A 1 178 ? 6.778 8.405 -31.619 1.00 76.69 178 ARG A N 1
ATOM 1423 C CA . ARG A 1 178 ? 6.439 7.312 -32.537 1.00 76.69 178 ARG A CA 1
ATOM 1424 C C . ARG A 1 178 ? 5.722 7.842 -33.777 1.00 76.69 178 ARG A C 1
ATOM 1426 O O . ARG A 1 178 ? 6.082 7.461 -34.890 1.00 76.69 178 ARG A O 1
ATOM 1433 N N . ASP A 1 179 ? 4.759 8.734 -33.581 1.00 78.94 179 ASP A N 1
ATOM 1434 C CA . ASP A 1 179 ? 3.870 9.196 -34.642 1.00 78.94 179 ASP A CA 1
ATOM 1435 C C . ASP A 1 179 ? 4.537 10.244 -35.555 1.00 78.94 179 ASP A C 1
ATOM 1437 O O . ASP A 1 179 ? 4.273 10.262 -36.756 1.00 78.94 179 ASP A O 1
ATOM 1441 N N . ILE A 1 180 ? 5.451 11.076 -35.031 1.00 74.06 180 ILE A N 1
ATOM 1442 C CA . ILE A 1 180 ? 6.133 12.123 -35.820 1.00 74.06 180 ILE A CA 1
ATOM 1443 C C . ILE A 1 180 ? 7.501 11.690 -36.357 1.00 74.06 180 ILE A C 1
ATOM 1445 O O . ILE A 1 180 ? 7.862 12.067 -37.473 1.00 74.06 180 ILE A O 1
ATOM 1449 N N . LYS A 1 181 ? 8.295 10.936 -35.586 1.00 63.53 181 LYS A N 1
ATOM 1450 C CA . LYS A 1 181 ? 9.676 10.579 -35.968 1.00 63.53 181 LYS A CA 1
ATOM 1451 C C . LYS A 1 181 ? 9.842 9.137 -36.440 1.00 63.53 181 LYS A C 1
ATOM 1453 O O . LYS A 1 181 ? 10.912 8.800 -36.939 1.00 63.53 181 LYS A O 1
ATOM 1458 N N . GLY A 1 182 ? 8.829 8.279 -36.287 1.00 63.38 182 GLY A N 1
ATOM 1459 C CA . GLY A 1 182 ? 8.916 6.861 -36.655 1.00 63.38 182 GLY A CA 1
ATOM 1460 C C . GLY A 1 182 ? 9.966 6.067 -35.860 1.00 63.38 182 GLY A C 1
ATOM 1461 O O . GLY A 1 182 ? 10.277 4.929 -36.215 1.00 63.38 182 GLY A O 1
ATOM 1462 N N . GLU A 1 183 ? 10.534 6.642 -34.793 1.00 57.28 183 GLU A N 1
ATOM 1463 C CA . GLU A 1 183 ? 11.549 5.988 -33.968 1.00 57.28 183 GLU A CA 1
ATOM 1464 C C . GLU A 1 183 ? 10.877 4.987 -33.015 1.00 57.28 183 GLU A C 1
ATOM 1466 O O . GLU A 1 183 ? 10.128 5.356 -32.115 1.00 57.28 183 GLU A O 1
ATOM 1471 N N . LYS A 1 184 ? 11.155 3.689 -33.209 1.00 56.00 184 LYS A N 1
ATOM 1472 C CA . LYS A 1 184 ? 10.687 2.596 -32.331 1.00 56.00 184 LYS A CA 1
ATOM 1473 C C . LYS A 1 184 ? 11.510 2.428 -31.045 1.00 56.00 184 LYS A C 1
ATOM 1475 O O . LYS A 1 184 ? 11.139 1.608 -30.211 1.00 56.00 184 LYS A O 1
ATOM 1480 N N . LYS A 1 185 ? 12.630 3.141 -30.888 1.00 49.69 185 LYS A N 1
ATOM 1481 C CA . LYS A 1 185 ? 13.503 3.065 -29.706 1.00 49.69 185 LYS A CA 1
ATOM 1482 C C . LYS A 1 185 ? 13.963 4.452 -29.284 1.00 49.69 185 LYS A C 1
ATOM 1484 O O . LYS A 1 185 ? 14.408 5.239 -30.114 1.00 49.69 185 LYS A O 1
ATOM 1489 N N . ILE A 1 186 ? 13.840 4.705 -27.987 1.00 53.00 186 ILE A N 1
ATOM 1490 C CA . ILE A 1 186 ? 14.133 5.974 -27.329 1.00 53.00 186 ILE A CA 1
ATOM 1491 C C . ILE A 1 186 ? 15.650 6.199 -27.356 1.00 53.00 186 ILE A C 1
ATOM 1493 O O . ILE A 1 186 ? 16.421 5.305 -27.015 1.00 53.00 186 ILE A O 1
ATOM 1497 N N . ARG A 1 187 ? 16.093 7.397 -27.755 1.00 42.31 187 ARG A N 1
ATOM 1498 C CA . ARG A 1 187 ? 17.422 7.890 -27.372 1.00 42.31 187 ARG A CA 1
ATOM 1499 C C . ARG A 1 187 ? 17.283 8.599 -26.026 1.00 42.31 187 ARG A C 1
ATOM 1501 O O . ARG A 1 187 ? 16.405 9.459 -25.922 1.00 42.31 187 ARG A O 1
ATOM 1508 N N . PRO A 1 188 ? 18.115 8.293 -25.020 1.00 40.16 188 PRO A N 1
ATOM 1509 C CA . PRO A 1 188 ? 18.140 9.091 -23.806 1.00 40.16 188 PRO A CA 1
ATOM 1510 C C . PRO A 1 188 ? 18.524 10.533 -24.163 1.00 40.16 188 PRO A C 1
ATOM 1512 O O . PRO A 1 188 ? 19.396 10.765 -25.004 1.00 40.16 188 PRO A O 1
ATOM 1515 N N . LEU A 1 189 ? 17.837 11.497 -23.549 1.00 40.59 189 LEU A N 1
ATOM 1516 C CA . LEU A 1 189 ? 18.233 12.902 -23.592 1.00 40.59 189 LEU A CA 1
ATOM 1517 C C . LEU A 1 189 ? 19.565 13.026 -22.841 1.00 40.59 189 LEU A C 1
ATOM 1519 O O . LEU A 1 189 ? 19.611 12.809 -21.632 1.00 40.59 189 LEU A O 1
ATOM 1523 N N . SER A 1 190 ? 20.634 13.295 -23.592 1.00 34.34 190 SER A N 1
ATOM 1524 C CA . SER A 1 190 ? 21.967 13.658 -23.095 1.00 34.34 190 SER A CA 1
ATOM 1525 C C . SER A 1 190 ? 21.978 15.043 -22.468 1.00 34.34 190 SER A C 1
ATOM 1527 O O . SER A 1 190 ? 21.384 15.938 -23.116 1.00 34.34 190 SER A O 1
#

Secondary structure (DSSP, 8-state):
-EEEE-S-BTTBPTTEEEE--SS------TTSSHHHHHHHHHTTSEEEE-TTS-B--S-----TTTTS--TTS---HHHHHHHHHHHHHHHHHHHHHHHH-TT--HHHH---HHHHHHHHHHHHHH---TTT--HHHHHHHS-TTTT--S-TTTTSHHHHHHHHHHHHHHHHHHHHHHHHH--SSPPP--

pLDDT: mean 78.0, std 12.59, range [34.34, 91.5]